Protein AF-A0A397FTQ6-F1 (afdb_monomer_lite)

Foldseek 3Di:
DDPPDDFAFDADPFQVSVLVVCVVCVCVQQVQKAWDPDFDFQDDPDPDTFDTFSTWTARPVLRAIETEHEGRALPDPDVLVVQVLQVLSCVPPGVVVVVVVVQVVVCVPPVDRDDVVVVPDPPDHHYAAEYEYAPCRDVDPVVVVSCVVVVHFYWHWIATPQRKIKIFTPDQVCVVVSVDPDRIDIDGDDDDDDDDDDDDDDDDDDDDDDDDPDLCVVQVADVVQVVLQVVLVVLLCVLDVQWDKDFDDDDQFGWIFIDRPHDTAWTWGDHRQKTKIKGWDPDPVDDCLDPPPQFDWDWDWDQPSSRDTIIIIIGIGRDPVSSVVVSVSSCSCRPPPVVVVVPDD

Sequence (345 aa):
MNHFKKLKEEKFNNEEEVHEIFEKNLNTIFPKFIFFYHKYRLFKERNEPGNEPDTIARCPSTRSFVIIEYKNKSGGENPIIQLTGYHQALELEDFYRLKDTWEEHSNNLNGEKLPERLKKEEERKKIVLVCVVPFGYFTKKRDIDFIKANKIILIEYQKYENDVILVSCYFKEQSEHLGWEKDHIVITKMNEKETKEPKAPQVSISSGDTLPFPITEKLKLDEKIEKFLQEITRYVSSSRSDLYKKTFFENSYKGINYYLKRKSIINLELKKDKILLWLRVIEEKDFDLGATREFSLQNERDINRWGREVWWKLYVVKDYETHQNSFQLLDYYLNKYLPAVSVEK

pLDDT: mean 74.44, std 19.09, range [21.36, 95.06]

Secondary structure (DSSP, 8-state):
----PPPPEE--SSHHHHHHHHHHTHHHH-TT-EEE-S-PPPP-SSSPPPP--SEEEEETTTTEEEEEEE-S-TTSS-HHHHHHHHHHHIIIIIHHHHHHHHHHHHHHHH--PPPGGGGSS-----EEEEEEEETT---SHHHHHHHHHTT-EEEEEEEETTTEEEEEESSHHHHHHHT-SSSEEEEE---PPP--------------------HHHHHT--HHHHHHHHHHHHHHHHH-TTEEEEEEEETTEEEEEEEETTEEEEEEEE-SS-EEEEEE---TT-------TT---EEEEEE-TTS-EEEEEEEEE-SHHHHHHHHHHHHIIIIIIHHHHT---

Radius of gyration: 25.7 Å; chains: 1; bounding box: 64×48×80 Å

Structure (mmCIF, N/CA/C/O backbone):
data_AF-A0A397FTQ6-F1
#
_entry.id   AF-A0A397FTQ6-F1
#
loop_
_atom_site.group_PDB
_atom_site.id
_atom_site.type_symbol
_atom_site.label_atom_id
_atom_site.label_alt_id
_atom_site.label_comp_id
_atom_site.label_asym_id
_atom_site.label_entity_id
_atom_site.label_seq_id
_atom_site.pdbx_PDB_ins_code
_atom_site.Cartn_x
_atom_site.Cartn_y
_atom_site.Cartn_z
_atom_site.occupancy
_atom_site.B_iso_or_equiv
_atom_site.auth_seq_id
_atom_site.auth_comp_id
_atom_site.auth_asym_id
_atom_site.auth_atom_id
_atom_site.pdbx_PDB_model_num
ATOM 1 N N . MET A 1 1 ? -17.607 20.665 44.093 1.00 36.88 1 MET A N 1
ATOM 2 C CA . MET A 1 1 ? -16.951 20.738 42.769 1.00 36.88 1 MET A CA 1
ATOM 3 C C . MET A 1 1 ? -16.372 19.367 42.479 1.00 36.88 1 MET A C 1
ATOM 5 O O . MET A 1 1 ? -15.546 18.911 43.256 1.00 36.88 1 MET A O 1
ATOM 9 N N . ASN A 1 2 ? -16.843 18.678 41.438 1.00 37.41 2 ASN A N 1
ATOM 10 C CA . ASN A 1 2 ? -16.269 17.388 41.056 1.00 37.41 2 ASN A CA 1
ATOM 11 C C . ASN A 1 2 ? -14.874 17.637 40.472 1.00 37.41 2 ASN A C 1
ATOM 13 O O . ASN A 1 2 ? -14.739 18.319 39.457 1.00 37.41 2 ASN A O 1
ATOM 17 N N . HIS A 1 3 ? -13.837 17.125 41.135 1.00 42.69 3 HIS A N 1
ATOM 18 C CA . HIS A 1 3 ? -12.485 17.113 40.592 1.00 42.69 3 HIS A CA 1
ATOM 19 C C . HIS A 1 3 ? -12.437 16.111 39.436 1.00 42.69 3 HIS A C 1
ATOM 21 O O . HIS A 1 3 ? -12.289 14.910 39.649 1.00 42.69 3 HIS A O 1
ATOM 27 N N . PHE A 1 4 ? -12.565 16.594 38.201 1.00 48.25 4 PHE A N 1
ATOM 28 C CA . PHE A 1 4 ? -12.217 15.793 37.034 1.00 48.25 4 PHE A CA 1
ATOM 29 C C . PHE A 1 4 ? -10.693 15.673 36.986 1.00 48.25 4 PHE A C 1
ATOM 31 O O . PHE A 1 4 ? -9.989 16.629 36.657 1.00 48.25 4 PHE A O 1
ATOM 38 N N . LYS A 1 5 ? -10.170 14.506 37.370 1.00 59.94 5 LYS A N 1
ATOM 39 C CA . LYS A 1 5 ? -8.753 14.183 37.200 1.00 59.94 5 LYS A CA 1
ATOM 40 C C . LYS A 1 5 ? -8.492 14.011 35.702 1.00 59.94 5 LYS A C 1
ATOM 42 O O . LYS A 1 5 ? -9.085 13.143 35.068 1.00 59.94 5 LYS A O 1
ATOM 47 N N . LYS A 1 6 ? -7.648 14.869 35.127 1.00 70.19 6 LYS A N 1
ATOM 48 C CA . LYS A 1 6 ? -7.240 14.767 33.722 1.00 70.19 6 LYS A CA 1
ATOM 49 C C . LYS A 1 6 ? -6.280 13.584 33.590 1.00 70.19 6 LYS A C 1
ATOM 51 O O . LYS A 1 6 ? -5.232 13.603 34.230 1.00 70.19 6 LYS A O 1
ATOM 56 N N . LEU A 1 7 ? -6.653 12.574 32.805 1.00 75.25 7 LEU A N 1
ATOM 57 C CA . LEU A 1 7 ? -5.792 11.421 32.545 1.00 75.25 7 LEU A CA 1
ATOM 58 C C . LEU A 1 7 ? -4.564 11.854 31.735 1.00 75.25 7 LEU A C 1
ATOM 60 O O . LEU A 1 7 ? -4.674 12.652 30.800 1.00 75.25 7 LEU A O 1
ATOM 64 N N . LYS A 1 8 ? -3.393 11.333 32.101 1.00 83.56 8 LYS A N 1
ATOM 65 C CA . LYS A 1 8 ? -2.141 11.538 31.368 1.00 83.56 8 LYS A CA 1
ATOM 66 C C . LYS A 1 8 ? -2.092 10.658 30.118 1.00 83.56 8 LYS A C 1
ATOM 68 O O . LYS A 1 8 ? -2.395 9.474 30.189 1.00 83.56 8 LYS A O 1
ATOM 73 N N . GLU A 1 9 ? -1.684 11.233 28.992 1.00 85.56 9 GLU A N 1
ATOM 74 C CA . GLU A 1 9 ? -1.483 10.506 27.734 1.00 85.56 9 GLU A CA 1
ATOM 75 C C . GLU A 1 9 ? -0.205 9.659 27.762 1.00 85.56 9 GLU A C 1
ATOM 77 O O . GLU A 1 9 ? 0.843 10.097 28.252 1.00 85.56 9 GLU A O 1
ATOM 82 N N . GLU A 1 10 ? -0.283 8.470 27.173 1.00 86.44 10 GLU A N 1
ATOM 83 C CA . GLU A 1 10 ? 0.824 7.534 27.004 1.00 86.44 10 GLU A CA 1
ATOM 84 C C . GLU A 1 10 ? 0.941 7.083 25.542 1.00 86.44 10 GLU A C 1
ATOM 86 O O . GLU A 1 10 ? 0.044 7.284 24.723 1.00 86.44 10 GLU A O 1
ATOM 91 N N . LYS A 1 11 ? 2.075 6.472 25.191 1.00 83.94 11 LYS A N 1
ATOM 92 C CA . LYS A 1 11 ? 2.307 5.892 23.863 1.00 83.94 11 LYS A CA 1
ATOM 93 C C . LYS A 1 11 ? 2.476 4.385 23.988 1.00 83.94 11 LYS A C 1
ATOM 95 O O . LYS A 1 11 ? 3.037 3.916 24.975 1.00 83.94 11 LYS A O 1
ATOM 100 N N . PHE A 1 12 ? 2.035 3.643 22.978 1.00 84.62 12 PHE A N 1
ATOM 101 C CA . PHE A 1 12 ? 2.434 2.244 22.830 1.00 84.62 12 PHE A CA 1
ATOM 102 C C . PHE A 1 12 ? 3.903 2.165 22.434 1.00 84.62 12 PHE A C 1
ATOM 104 O O . PHE A 1 12 ? 4.413 3.026 21.706 1.00 84.62 12 PHE A O 1
ATOM 111 N N . ASN A 1 13 ? 4.580 1.116 22.886 1.00 84.31 13 ASN A N 1
ATOM 112 C CA . ASN A 1 13 ? 6.006 0.943 22.645 1.00 84.31 13 ASN A CA 1
ATOM 113 C C . ASN A 1 13 ? 6.293 0.522 21.196 1.00 84.31 13 ASN A C 1
ATOM 115 O O . ASN A 1 13 ? 7.292 0.944 20.611 1.00 84.31 13 ASN A O 1
ATOM 119 N N . ASN A 1 14 ? 5.416 -0.287 20.597 1.00 84.31 14 ASN A N 1
ATOM 120 C CA . ASN A 1 14 ? 5.566 -0.831 19.247 1.00 84.31 14 ASN A CA 1
ATOM 121 C C . ASN A 1 14 ? 4.192 -1.153 18.608 1.00 84.31 14 ASN A C 1
ATOM 123 O O . ASN A 1 14 ? 3.153 -0.883 19.201 1.00 84.31 14 ASN A O 1
ATOM 127 N N . GLU A 1 15 ? 4.198 -1.619 17.357 1.00 82.25 15 GLU A N 1
ATOM 128 C CA . GLU A 1 15 ? 2.983 -1.981 16.598 1.00 82.25 15 GLU A CA 1
ATOM 129 C C . GLU A 1 15 ? 2.339 -3.276 17.108 1.00 82.25 15 GLU A C 1
ATOM 131 O O . GLU A 1 15 ? 1.120 -3.392 17.112 1.00 82.25 15 GLU A O 1
ATOM 136 N N . GLU A 1 16 ? 3.144 -4.198 17.633 1.00 84.56 16 GLU A N 1
ATOM 137 C CA . GLU A 1 16 ? 2.689 -5.465 18.212 1.00 84.56 16 GLU A CA 1
ATOM 138 C C . GLU A 1 16 ? 1.815 -5.253 19.462 1.00 84.56 16 GLU A C 1
ATOM 140 O O . GLU A 1 16 ? 0.748 -5.845 19.569 1.00 84.56 16 GLU A O 1
ATOM 145 N N . GLU A 1 17 ? 2.179 -4.321 20.353 1.00 86.06 17 GLU A N 1
ATOM 146 C CA . GLU A 1 17 ? 1.374 -3.957 21.533 1.00 86.06 17 GLU A CA 1
ATOM 147 C C . GLU A 1 17 ? -0.001 -3.400 21.124 1.00 86.06 17 GLU A C 1
ATOM 149 O O . GLU A 1 17 ? -1.010 -3.671 21.775 1.00 86.06 17 GLU A O 1
ATOM 154 N N . VAL A 1 18 ? -0.052 -2.641 20.022 1.00 86.38 18 VAL A N 1
ATOM 155 C CA . VAL A 1 18 ? -1.313 -2.143 19.453 1.00 86.38 18 VAL A CA 1
ATOM 156 C C . VAL A 1 18 ? -2.130 -3.315 18.927 1.00 86.38 18 VAL A C 1
ATOM 158 O O . VAL A 1 18 ? -3.302 -3.439 19.278 1.00 86.38 18 VAL A O 1
ATOM 161 N N . HIS A 1 19 ? -1.506 -4.191 18.138 1.00 84.62 19 HIS A N 1
ATOM 162 C CA . HIS A 1 19 ? -2.157 -5.359 17.562 1.00 84.62 19 HIS A CA 1
ATOM 163 C C . HIS A 1 19 ? -2.789 -6.242 18.642 1.00 84.62 19 HIS A C 1
ATOM 165 O O . HIS A 1 19 ? -3.995 -6.461 18.613 1.00 84.62 19 HIS A O 1
ATOM 171 N N . GLU A 1 20 ? -2.028 -6.644 19.663 1.00 86.38 20 GLU A N 1
ATOM 172 C CA . GLU A 1 20 ? -2.521 -7.509 20.743 1.00 86.38 20 GLU A CA 1
ATOM 173 C C . GLU A 1 20 ? -3.721 -6.920 21.492 1.00 86.38 20 GLU A C 1
ATOM 175 O O . GLU A 1 20 ? -4.645 -7.630 21.899 1.00 86.38 20 GLU A O 1
ATOM 180 N N . ILE A 1 21 ? -3.698 -5.611 21.739 1.00 85.88 21 ILE A N 1
ATOM 181 C CA . ILE A 1 21 ? -4.770 -4.932 22.460 1.00 85.88 21 ILE A CA 1
ATOM 182 C C . ILE A 1 21 ? -6.021 -4.843 21.601 1.00 85.88 21 ILE A C 1
ATOM 184 O O . ILE A 1 21 ? -7.121 -5.073 22.113 1.00 85.88 21 ILE A O 1
ATOM 188 N N . PHE A 1 22 ? -5.869 -4.522 20.318 1.00 87.88 22 PHE A N 1
ATOM 189 C CA . PHE A 1 22 ? -6.993 -4.509 19.396 1.00 87.88 22 PHE A CA 1
ATOM 190 C C . PHE A 1 22 ? -7.553 -5.918 19.213 1.00 87.88 22 PHE A C 1
ATOM 192 O O . PHE A 1 22 ? -8.761 -6.067 19.360 1.00 87.88 22 PHE A O 1
ATOM 199 N N . GLU A 1 23 ? -6.711 -6.940 19.024 1.00 85.19 23 GLU A N 1
ATOM 200 C CA . GLU A 1 23 ? -7.093 -8.358 18.939 1.00 85.19 23 GLU A CA 1
ATOM 201 C C . GLU A 1 23 ? -7.957 -8.803 20.126 1.00 85.19 23 GLU A C 1
ATOM 203 O O . GLU A 1 23 ? -9.045 -9.353 19.944 1.00 85.19 23 GLU A O 1
ATOM 208 N N . LYS A 1 24 ? -7.528 -8.483 21.355 1.00 87.44 24 LYS A N 1
ATOM 209 C CA . LYS A 1 24 ? -8.270 -8.808 22.590 1.00 87.44 24 LYS A CA 1
ATOM 210 C C . LYS A 1 24 ? -9.618 -8.094 22.704 1.00 87.44 24 LYS A C 1
ATOM 212 O O . LYS A 1 24 ? -10.469 -8.527 23.475 1.00 87.44 24 LYS A O 1
ATOM 217 N N . ASN A 1 25 ? -9.821 -7.010 21.958 1.00 86.88 25 ASN A N 1
ATOM 218 C CA . ASN A 1 25 ? -11.012 -6.164 22.033 1.00 86.88 25 ASN A CA 1
ATOM 219 C C . ASN A 1 25 ? -11.771 -6.074 20.702 1.00 86.88 25 ASN A C 1
ATOM 221 O O . ASN A 1 25 ? -12.658 -5.233 20.562 1.00 86.88 25 ASN A O 1
ATOM 225 N N . LEU A 1 26 ? -11.470 -6.941 19.732 1.00 87.81 26 LEU A N 1
ATOM 226 C CA . LEU A 1 26 ? -12.017 -6.873 18.376 1.00 87.81 26 LEU A CA 1
ATOM 227 C C . LEU A 1 26 ? -13.545 -6.852 18.339 1.00 87.81 26 LEU A C 1
ATOM 229 O O . LEU A 1 26 ? -14.120 -6.034 17.631 1.00 87.81 26 LEU A O 1
ATOM 233 N N . ASN A 1 27 ? -14.208 -7.682 19.144 1.00 83.69 27 ASN A N 1
ATOM 234 C CA . ASN A 1 27 ? -15.674 -7.728 19.205 1.00 83.69 27 ASN A CA 1
ATOM 235 C C . ASN A 1 27 ? -16.285 -6.461 19.819 1.00 83.69 27 ASN A C 1
ATOM 237 O O . ASN A 1 27 ? -17.406 -6.090 19.483 1.00 83.69 27 ASN A O 1
ATOM 241 N N . THR A 1 28 ? -15.549 -5.783 20.701 1.00 86.44 2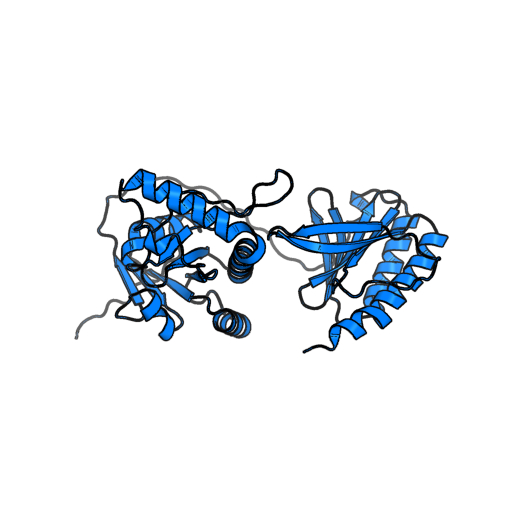8 THR A N 1
ATOM 242 C CA . THR A 1 28 ? -15.964 -4.497 21.270 1.00 86.44 28 THR A CA 1
ATOM 243 C C . THR A 1 28 ? -15.789 -3.386 20.241 1.00 86.44 28 THR A C 1
ATOM 245 O O . THR A 1 28 ? -16.686 -2.572 20.056 1.00 86.44 28 THR A O 1
ATOM 248 N N . ILE A 1 29 ? -14.643 -3.364 19.554 1.00 88.06 29 ILE A N 1
ATOM 249 C CA . ILE A 1 29 ? -14.281 -2.318 18.589 1.00 88.06 29 ILE A CA 1
ATOM 250 C C . ILE A 1 29 ? -15.044 -2.486 17.271 1.00 88.06 29 ILE A C 1
ATOM 252 O O . ILE A 1 29 ? -15.361 -1.506 16.610 1.00 88.06 29 ILE A O 1
ATOM 256 N N . PHE A 1 30 ? -15.377 -3.708 16.877 1.00 90.19 30 PHE A N 1
ATOM 257 C CA . PHE A 1 30 ? -16.029 -4.014 15.607 1.00 90.19 30 PHE A CA 1
ATOM 258 C C . PHE A 1 30 ? -17.147 -5.054 15.790 1.00 90.19 30 PHE A C 1
ATOM 260 O O . PHE A 1 30 ? -17.082 -6.155 15.239 1.00 90.19 30 PHE A O 1
ATOM 267 N N . PRO A 1 31 ? -18.222 -4.718 16.519 1.00 85.06 31 PRO A N 1
ATOM 268 C CA . PRO A 1 31 ? -19.280 -5.671 16.867 1.00 85.06 31 PRO A CA 1
ATOM 269 C C . PRO A 1 31 ? -20.026 -6.254 15.656 1.00 85.06 31 PRO A C 1
ATOM 271 O O . PRO A 1 31 ? -20.705 -7.270 15.772 1.00 85.06 31 PRO A O 1
ATOM 274 N N . LYS A 1 32 ? -19.929 -5.616 14.482 1.00 85.81 32 LYS A N 1
ATOM 275 C CA . LYS A 1 32 ? -20.566 -6.075 13.238 1.00 85.81 32 LYS A CA 1
ATOM 276 C C . LYS A 1 32 ? -19.701 -7.017 12.398 1.00 85.81 32 LYS A C 1
ATOM 278 O O . LYS A 1 32 ? -20.180 -7.492 11.366 1.00 85.81 32 LYS A O 1
ATOM 283 N N . PHE A 1 33 ? -18.439 -7.233 12.762 1.00 88.62 33 PHE A N 1
ATOM 284 C CA . PHE A 1 33 ? -17.491 -7.989 11.946 1.00 88.62 33 PHE A CA 1
ATOM 285 C C . PHE A 1 33 ? -17.246 -9.379 12.534 1.00 88.62 33 PHE A C 1
ATOM 287 O O . PHE A 1 33 ? -17.195 -9.561 13.744 1.00 88.62 33 PHE A O 1
ATOM 294 N N . ILE A 1 34 ? -17.092 -10.366 11.653 1.00 85.81 34 ILE A N 1
ATOM 295 C CA . ILE A 1 34 ? -16.638 -11.715 11.994 1.00 85.81 34 ILE A CA 1
ATOM 296 C C . ILE A 1 34 ? -15.200 -11.833 11.512 1.00 85.81 34 ILE A C 1
ATOM 298 O O . ILE A 1 34 ? -14.932 -11.618 10.332 1.00 85.81 34 ILE A O 1
ATOM 302 N N . PHE A 1 35 ? -14.277 -12.160 12.402 1.00 84.00 35 PHE A N 1
ATOM 303 C CA . PHE A 1 35 ? -12.849 -12.125 12.108 1.00 84.00 35 PHE A CA 1
ATOM 304 C C . PHE A 1 35 ? -12.339 -13.418 11.488 1.00 84.00 35 PHE A C 1
ATOM 306 O O . PHE A 1 35 ? -12.781 -14.514 11.828 1.00 84.00 35 PHE A O 1
ATOM 313 N N . PHE A 1 36 ? -11.393 -13.265 10.566 1.00 77.25 36 PHE A N 1
ATOM 314 C CA . PHE A 1 36 ? -10.682 -14.351 9.921 1.00 77.25 36 PHE A CA 1
ATOM 315 C C . PHE A 1 36 ? -9.371 -14.599 10.666 1.00 77.25 36 PHE A C 1
ATOM 317 O O . PHE A 1 36 ? -8.382 -13.908 10.441 1.00 77.25 36 PHE A O 1
ATOM 324 N N . TYR A 1 37 ? -9.341 -15.597 11.546 1.00 63.72 37 TYR A N 1
ATOM 325 C CA . TYR A 1 37 ? -8.157 -15.914 12.360 1.00 63.72 37 TYR A CA 1
ATOM 326 C C . TYR A 1 37 ? -7.122 -16.779 11.619 1.00 63.72 37 TYR A C 1
ATOM 328 O O . TYR A 1 37 ? -6.397 -17.569 12.223 1.00 63.72 37 TYR A O 1
ATOM 336 N N . HIS A 1 38 ? -7.059 -16.657 10.293 1.00 60.59 38 HIS A N 1
ATOM 337 C CA . HIS A 1 38 ? -6.093 -17.351 9.452 1.00 60.59 38 HIS A CA 1
ATOM 338 C C . HIS A 1 38 ? -5.171 -16.329 8.789 1.00 60.59 38 HIS A C 1
ATOM 340 O O . HIS A 1 38 ? -5.645 -15.355 8.204 1.00 60.59 38 HIS A O 1
ATOM 346 N N . LYS A 1 39 ? -3.856 -16.569 8.855 1.00 69.62 39 LYS A N 1
ATOM 347 C CA . LYS A 1 39 ? -2.851 -15.731 8.190 1.00 69.62 39 LYS A CA 1
ATOM 348 C C . LYS A 1 39 ? -3.038 -15.812 6.681 1.00 69.62 39 LYS A C 1
ATOM 350 O O . LYS A 1 39 ? -2.580 -16.754 6.036 1.00 69.62 39 LYS A O 1
ATOM 355 N N . TYR A 1 40 ? -3.743 -14.838 6.120 1.00 76.12 40 TYR A N 1
ATOM 356 C CA . TYR A 1 40 ? -4.011 -14.783 4.695 1.00 76.12 40 TYR A CA 1
ATOM 357 C C . TYR A 1 40 ? -2.949 -13.948 3.991 1.00 76.12 40 TYR A C 1
ATOM 359 O O . TYR A 1 40 ? -2.829 -12.744 4.210 1.00 76.12 40 TYR A O 1
ATOM 367 N N . ARG A 1 41 ? -2.199 -14.585 3.096 1.00 79.88 41 ARG A N 1
ATOM 368 C CA . ARG A 1 41 ? -1.227 -13.902 2.241 1.00 79.88 41 ARG A CA 1
ATOM 369 C C . ARG A 1 41 ? -1.816 -13.714 0.865 1.00 79.88 41 ARG A C 1
ATOM 371 O O . ARG A 1 41 ? -2.214 -14.701 0.246 1.00 79.88 41 ARG A O 1
ATOM 378 N N . LEU A 1 42 ? -1.814 -12.477 0.377 1.00 77.31 42 LEU A N 1
ATOM 379 C CA . LEU A 1 42 ? -2.286 -12.178 -0.970 1.00 77.31 42 LEU A CA 1
ATOM 380 C C . LEU A 1 42 ? -1.474 -12.954 -2.013 1.00 77.31 42 LEU A C 1
ATOM 382 O O . LEU A 1 42 ? -0.298 -13.254 -1.797 1.00 77.31 42 LEU A O 1
ATOM 386 N N . PHE A 1 43 ? -2.098 -13.329 -3.127 1.00 67.06 43 PHE A N 1
ATOM 387 C CA . PHE A 1 43 ? -1.408 -14.096 -4.157 1.00 67.06 43 PHE A CA 1
ATOM 388 C C . PHE A 1 43 ? -0.368 -13.208 -4.832 1.00 67.06 43 PHE A C 1
ATOM 390 O O . PHE A 1 43 ? -0.599 -12.024 -5.087 1.00 67.06 43 PHE A O 1
ATOM 397 N N . LYS A 1 44 ? 0.788 -13.796 -5.124 1.00 62.91 44 LYS A N 1
ATOM 398 C CA . LYS A 1 44 ? 1.826 -13.178 -5.934 1.00 62.91 44 LYS A CA 1
ATOM 399 C C . LYS A 1 44 ? 2.381 -14.244 -6.869 1.00 62.91 44 LYS A C 1
ATOM 401 O O . LYS A 1 44 ? 2.674 -15.358 -6.434 1.00 62.91 44 LYS A O 1
ATOM 406 N N . GLU A 1 45 ? 2.512 -13.920 -8.152 1.00 49.41 45 GLU A N 1
ATOM 407 C CA . GLU A 1 45 ? 3.211 -14.803 -9.084 1.00 49.41 45 GLU A CA 1
ATOM 408 C C . GLU A 1 45 ? 4.683 -14.989 -8.646 1.00 49.41 45 GLU A C 1
ATOM 410 O O . GLU A 1 45 ? 5.286 -14.086 -8.067 1.00 49.41 45 GLU A O 1
ATOM 415 N N . ARG A 1 46 ? 5.283 -16.140 -8.989 1.00 48.00 46 ARG A N 1
ATOM 416 C CA . ARG A 1 46 ? 6.722 -16.465 -8.837 1.00 48.00 46 ARG A CA 1
ATOM 417 C C . ARG A 1 46 ? 7.254 -16.666 -7.407 1.00 48.00 46 ARG A C 1
ATOM 419 O O . ARG A 1 46 ? 8.207 -16.006 -7.016 1.00 48.00 46 ARG A O 1
ATOM 426 N N . ASN A 1 47 ? 6.744 -17.663 -6.677 1.00 46.38 47 ASN A N 1
ATOM 427 C CA . ASN A 1 47 ? 7.353 -18.218 -5.444 1.00 46.38 47 ASN A CA 1
ATOM 428 C C . ASN A 1 47 ? 7.689 -17.211 -4.321 1.00 46.38 47 ASN A C 1
ATOM 430 O O . ASN A 1 47 ? 8.360 -17.575 -3.355 1.00 46.38 47 ASN A O 1
ATOM 434 N N . GLU A 1 48 ? 7.224 -15.967 -4.409 1.00 54.84 48 GLU A N 1
ATOM 435 C CA . GLU A 1 48 ? 7.375 -14.971 -3.359 1.00 54.84 48 GLU A CA 1
ATOM 436 C C . GLU A 1 48 ? 6.102 -14.934 -2.513 1.00 54.84 48 GLU A C 1
ATOM 438 O O . GLU A 1 48 ? 4.998 -14.907 -3.064 1.00 54.84 48 GLU A O 1
ATOM 443 N N . PRO A 1 49 ? 6.212 -14.904 -1.175 1.00 56.56 49 PRO A N 1
ATOM 444 C CA . PRO A 1 49 ? 5.044 -14.688 -0.342 1.00 56.56 49 PRO A CA 1
ATOM 445 C C . PRO A 1 49 ? 4.489 -13.286 -0.623 1.00 56.56 49 PRO A C 1
ATOM 447 O O . PRO A 1 49 ? 5.218 -12.295 -0.540 1.00 56.56 49 PRO A O 1
ATOM 450 N N . GLY A 1 50 ? 3.203 -13.188 -0.963 1.00 66.38 50 GLY A N 1
ATOM 451 C CA . GLY A 1 50 ? 2.549 -11.889 -1.087 1.00 66.38 50 GLY A CA 1
ATOM 452 C C . GLY A 1 50 ? 2.377 -11.199 0.266 1.00 66.38 50 GLY A C 1
ATOM 453 O O . GLY A 1 50 ? 2.657 -11.771 1.328 1.00 66.38 50 GLY A O 1
ATOM 454 N N . ASN A 1 51 ? 1.937 -9.940 0.212 1.00 78.88 51 ASN A N 1
ATOM 455 C CA . ASN A 1 51 ? 1.735 -9.143 1.417 1.00 78.88 51 ASN A CA 1
ATOM 456 C C . ASN A 1 51 ? 0.599 -9.733 2.270 1.00 78.88 51 ASN A C 1
ATOM 458 O O . ASN A 1 51 ? -0.365 -10.296 1.745 1.00 78.88 51 ASN A O 1
ATOM 462 N N . GLU A 1 52 ? 0.737 -9.599 3.582 1.00 86.44 52 GLU A N 1
ATOM 463 C CA . GLU A 1 52 ? -0.187 -10.125 4.586 1.00 86.44 52 GLU A CA 1
ATOM 464 C C . GLU A 1 52 ? -0.857 -8.927 5.264 1.00 86.44 52 GLU A C 1
ATOM 466 O O . GLU A 1 52 ? -0.144 -8.148 5.895 1.00 86.44 52 GLU A O 1
ATOM 471 N N . PRO A 1 53 ? -2.174 -8.720 5.089 1.00 88.88 53 PRO A N 1
ATOM 472 C CA . PRO A 1 53 ? -2.899 -7.741 5.887 1.00 88.88 53 PRO A CA 1
ATOM 473 C C . PRO A 1 53 ? -2.907 -8.148 7.362 1.00 88.88 53 PRO A C 1
ATOM 475 O O . PRO A 1 53 ? -3.030 -9.339 7.650 1.00 88.88 53 PRO A O 1
ATOM 478 N N . ASP A 1 54 ? -2.855 -7.177 8.276 1.00 88.88 54 ASP A N 1
ATOM 479 C CA . ASP A 1 54 ? -2.818 -7.472 9.717 1.00 88.88 54 ASP A CA 1
ATOM 480 C C . ASP A 1 54 ? -4.056 -8.249 10.181 1.00 88.88 54 ASP A C 1
ATOM 482 O O . ASP A 1 54 ? -3.968 -9.208 10.943 1.00 88.88 54 ASP A O 1
ATOM 486 N N . THR A 1 55 ? -5.244 -7.848 9.721 1.00 90.31 55 THR A N 1
ATOM 487 C CA . THR A 1 55 ? -6.487 -8.551 10.048 1.00 90.31 55 THR A CA 1
ATOM 488 C C . THR A 1 55 ? -7.462 -8.518 8.879 1.00 90.31 55 THR A C 1
ATOM 490 O O . THR A 1 55 ? -7.676 -7.490 8.231 1.00 90.31 55 THR A O 1
ATOM 493 N N . ILE A 1 56 ? -8.112 -9.657 8.640 1.00 90.31 56 ILE A N 1
ATOM 494 C CA . ILE A 1 56 ? -9.229 -9.783 7.705 1.00 90.31 56 ILE A CA 1
ATOM 495 C C . ILE A 1 56 ? -10.489 -10.127 8.492 1.00 90.31 56 ILE A C 1
ATOM 497 O O . ILE A 1 56 ? -10.454 -10.898 9.448 1.00 90.31 56 ILE A O 1
ATOM 501 N N . ALA A 1 57 ? -11.621 -9.570 8.086 1.00 90.88 57 ALA A N 1
ATOM 502 C CA . ALA A 1 57 ? -12.924 -9.906 8.633 1.00 90.88 57 ALA A CA 1
ATOM 503 C C . ALA A 1 57 ? -13.996 -9.927 7.536 1.00 90.88 57 ALA A C 1
ATOM 505 O O . ALA A 1 57 ? -13.768 -9.524 6.395 1.00 90.88 57 ALA A O 1
ATOM 506 N N . ARG A 1 58 ? -15.196 -10.388 7.878 1.00 87.75 58 ARG A N 1
ATOM 507 C CA . ARG A 1 58 ? -16.388 -10.327 7.033 1.00 87.75 58 ARG A CA 1
ATOM 508 C C . ARG A 1 58 ? -17.486 -9.589 7.779 1.00 87.75 58 ARG A C 1
ATOM 510 O O . ARG A 1 58 ? -17.754 -9.880 8.940 1.00 87.75 58 ARG A O 1
ATOM 517 N N . CYS A 1 59 ? -18.145 -8.649 7.113 1.00 87.31 59 CYS A N 1
ATOM 518 C CA . CYS A 1 59 ? -19.348 -8.004 7.628 1.00 87.31 59 CYS A CA 1
ATOM 519 C C . CYS A 1 59 ? -20.578 -8.758 7.093 1.00 87.31 59 CYS A C 1
ATOM 521 O O . CYS A 1 59 ? -20.868 -8.658 5.895 1.00 87.31 59 CYS A O 1
ATOM 523 N N . PRO A 1 60 ? -21.317 -9.522 7.922 1.00 81.56 60 PRO A N 1
ATOM 524 C CA . PRO A 1 60 ? -22.401 -10.380 7.436 1.00 81.56 60 PRO A CA 1
ATOM 525 C C . PRO A 1 60 ? -23.552 -9.595 6.805 1.00 81.56 60 PRO A C 1
ATOM 527 O O . PRO A 1 60 ? -24.129 -10.030 5.811 1.00 81.56 60 PRO A O 1
ATOM 530 N N . SER A 1 61 ? -23.859 -8.416 7.354 1.00 79.44 61 SER A N 1
ATOM 531 C CA . SER A 1 61 ? -24.984 -7.585 6.907 1.00 79.44 61 SER A CA 1
ATOM 532 C C . SER A 1 61 ? -24.787 -7.032 5.494 1.00 79.44 61 SER A C 1
ATOM 534 O O . SER A 1 61 ? -25.730 -6.985 4.707 1.00 79.44 61 SER A O 1
ATOM 536 N N . THR A 1 62 ? -23.559 -6.647 5.144 1.00 81.75 62 THR A N 1
ATOM 537 C CA . THR A 1 62 ? -23.225 -6.086 3.826 1.00 81.75 62 THR A CA 1
ATOM 538 C C . THR A 1 62 ? -22.632 -7.112 2.864 1.00 81.75 62 THR A C 1
ATOM 540 O O . THR A 1 62 ? -22.536 -6.829 1.662 1.00 81.75 62 THR A O 1
ATOM 543 N N . ARG A 1 63 ? -22.276 -8.295 3.387 1.00 82.75 63 ARG A N 1
ATOM 544 C CA . ARG A 1 63 ? -21.499 -9.352 2.724 1.00 82.75 63 ARG A CA 1
ATOM 545 C C . ARG A 1 63 ? -20.157 -8.851 2.179 1.00 82.75 63 ARG A C 1
ATOM 547 O O . ARG A 1 63 ? -19.687 -9.318 1.148 1.00 82.75 63 ARG A O 1
ATOM 554 N N . SER A 1 64 ? -19.558 -7.871 2.851 1.00 88.00 64 SER A N 1
ATOM 555 C CA . SER A 1 64 ? -18.258 -7.317 2.469 1.00 88.00 64 SER A CA 1
ATOM 556 C C . SER A 1 64 ? -17.124 -8.026 3.201 1.00 88.00 64 SER A C 1
ATOM 558 O O . SER A 1 64 ? -17.250 -8.309 4.395 1.00 88.00 64 SER A O 1
ATOM 560 N N . PHE A 1 65 ? -15.995 -8.228 2.522 1.00 91.12 65 PHE A N 1
ATOM 561 C CA . PHE A 1 65 ? -14.723 -8.442 3.209 1.00 91.12 65 PHE A CA 1
ATOM 562 C C . PHE A 1 65 ? -14.223 -7.122 3.783 1.00 91.12 65 PHE A C 1
ATOM 564 O O . PHE A 1 65 ? -14.435 -6.060 3.202 1.00 91.12 65 PHE A O 1
ATOM 571 N N . VAL A 1 66 ? -13.585 -7.192 4.938 1.00 92.12 66 VAL A N 1
ATOM 572 C CA . VAL A 1 66 ? -13.025 -6.057 5.660 1.00 92.12 66 VAL A CA 1
ATOM 573 C C . VAL A 1 66 ? -11.541 -6.323 5.843 1.00 92.12 66 VAL A C 1
ATOM 575 O O . VAL A 1 66 ? -11.173 -7.389 6.327 1.00 92.12 66 VAL A O 1
ATOM 578 N N . ILE A 1 67 ? -10.706 -5.368 5.452 1.00 93.50 67 ILE A N 1
ATOM 579 C CA . ILE A 1 67 ? -9.257 -5.417 5.640 1.00 93.50 67 ILE A CA 1
ATOM 580 C C . ILE A 1 67 ? -8.879 -4.332 6.640 1.00 93.50 67 ILE A C 1
ATOM 582 O O . ILE A 1 67 ? -9.242 -3.172 6.440 1.00 93.50 67 ILE A O 1
ATOM 586 N N . ILE A 1 68 ? -8.179 -4.712 7.705 1.00 92.81 68 ILE A N 1
ATOM 587 C CA . ILE A 1 68 ? -7.766 -3.821 8.789 1.00 92.81 68 ILE A CA 1
ATOM 588 C C . ILE A 1 68 ? -6.238 -3.791 8.827 1.00 92.81 68 ILE A C 1
ATOM 590 O O . ILE A 1 68 ? -5.605 -4.843 8.816 1.00 92.81 68 ILE A O 1
ATOM 594 N N . GLU A 1 69 ? -5.670 -2.588 8.862 1.00 92.88 69 GLU A N 1
ATOM 595 C CA . GLU A 1 69 ? -4.232 -2.356 9.029 1.00 92.88 69 GLU A CA 1
ATOM 596 C C . GLU A 1 69 ? -4.008 -1.429 10.231 1.00 92.88 69 GLU A C 1
ATOM 598 O O . GLU A 1 69 ? -4.641 -0.369 10.337 1.00 92.88 69 GLU A O 1
ATOM 603 N N . TYR A 1 70 ? -3.094 -1.818 11.116 1.00 92.19 70 TYR A N 1
ATOM 604 C CA . TYR A 1 70 ? -2.714 -1.091 12.322 1.00 92.19 70 TYR A CA 1
ATOM 605 C C . TYR A 1 70 ? -1.382 -0.382 12.108 1.00 92.19 70 TYR A C 1
ATOM 607 O O . TYR A 1 70 ? -0.484 -0.878 11.433 1.00 92.19 70 TYR A O 1
ATOM 615 N N . LYS A 1 71 ? -1.211 0.796 12.704 1.00 91.75 71 LYS A N 1
ATOM 616 C CA . LYS A 1 71 ? 0.090 1.474 12.771 1.00 91.75 71 LYS A CA 1
ATOM 617 C C . LYS A 1 71 ? 0.294 2.054 14.151 1.00 91.75 71 LYS A C 1
ATOM 619 O O . LYS A 1 71 ? -0.651 2.571 14.729 1.00 91.75 71 LYS A O 1
ATOM 624 N N . ASN A 1 72 ? 1.541 2.060 14.630 1.00 87.06 72 ASN A N 1
ATOM 625 C CA . ASN A 1 72 ? 1.904 2.762 15.871 1.00 87.06 72 ASN A CA 1
ATOM 626 C C . ASN A 1 72 ? 2.676 4.077 15.665 1.00 87.06 72 ASN A C 1
ATOM 628 O O . ASN A 1 72 ? 2.704 4.946 16.535 1.00 87.06 72 ASN A O 1
ATOM 632 N N . LYS A 1 73 ? 3.326 4.267 14.513 1.00 81.12 73 LYS A N 1
ATOM 633 C CA . LYS A 1 73 ? 4.102 5.487 14.228 1.00 81.12 73 LYS A CA 1
ATOM 634 C C . LYS A 1 73 ? 4.216 5.759 12.737 1.00 81.12 73 LYS A C 1
ATOM 636 O O . LYS A 1 73 ? 4.216 4.837 11.930 1.00 81.12 73 LYS A O 1
ATOM 641 N N . SER A 1 74 ? 4.409 7.023 12.377 1.00 68.94 74 SER A N 1
ATOM 642 C CA . SER A 1 74 ? 4.471 7.507 10.988 1.00 68.94 74 SER A CA 1
ATOM 643 C C . SER A 1 74 ? 5.752 7.154 10.217 1.00 68.94 74 SER A C 1
ATOM 645 O O . SER A 1 74 ? 5.929 7.605 9.089 1.00 68.94 74 SER A O 1
ATOM 647 N N . GLY A 1 75 ? 6.652 6.365 10.814 1.00 64.75 75 GLY A N 1
ATOM 648 C CA . GLY A 1 75 ? 7.914 5.945 10.193 1.00 64.75 75 GLY A CA 1
ATOM 649 C C . GLY A 1 75 ? 7.843 4.630 9.411 1.00 64.75 75 GLY A C 1
ATOM 650 O O . GLY A 1 75 ? 8.819 4.287 8.752 1.00 64.75 75 GLY A O 1
ATOM 651 N N . GLY A 1 76 ? 6.735 3.888 9.515 1.00 72.19 76 GLY A N 1
ATOM 652 C CA . GLY A 1 76 ? 6.497 2.673 8.735 1.00 72.19 76 GLY A CA 1
ATOM 653 C C . GLY A 1 76 ? 6.016 2.969 7.316 1.00 72.19 76 GLY A C 1
ATOM 654 O O . GLY A 1 76 ? 5.954 4.122 6.878 1.00 72.19 76 GLY A O 1
ATOM 655 N N . GLU A 1 77 ? 5.649 1.917 6.587 1.00 78.44 77 GLU A N 1
ATOM 656 C CA . GLU A 1 77 ? 4.934 2.102 5.331 1.00 78.44 77 GLU A CA 1
ATOM 657 C C . GLU A 1 77 ? 3.635 2.890 5.572 1.00 78.44 77 GLU A C 1
ATOM 659 O O . GLU A 1 77 ? 2.978 2.756 6.604 1.00 78.44 77 GLU A O 1
ATOM 664 N N . ASN A 1 78 ? 3.275 3.764 4.630 1.00 84.31 78 ASN A N 1
ATOM 665 C CA . ASN A 1 78 ? 2.043 4.530 4.743 1.00 84.31 78 ASN A CA 1
ATOM 666 C C . ASN A 1 78 ? 0.834 3.569 4.673 1.00 84.31 78 ASN A C 1
ATOM 668 O O . ASN A 1 78 ? 0.654 2.932 3.630 1.00 84.31 78 ASN A O 1
ATOM 672 N N . PRO A 1 79 ? -0.033 3.517 5.703 1.00 89.06 79 PRO A N 1
ATOM 673 C CA . PRO A 1 79 ? -1.130 2.547 5.767 1.00 89.06 79 PRO A CA 1
ATOM 674 C C . PRO A 1 79 ? -2.147 2.727 4.634 1.00 89.06 79 PRO A C 1
ATOM 676 O O . PRO A 1 79 ? -2.756 1.763 4.183 1.00 89.06 79 PRO A O 1
ATOM 679 N N . ILE A 1 80 ? -2.283 3.940 4.086 1.00 86.69 80 ILE A N 1
ATOM 680 C CA . ILE A 1 80 ? -3.119 4.191 2.905 1.00 86.69 80 ILE A CA 1
ATOM 681 C C . ILE A 1 80 ? -2.568 3.434 1.688 1.00 86.69 80 ILE A C 1
ATOM 683 O O . ILE A 1 80 ? -3.332 2.865 0.908 1.00 86.69 80 ILE A O 1
ATOM 687 N N . ILE A 1 81 ? -1.244 3.435 1.499 1.00 84.31 81 ILE A N 1
ATOM 688 C CA . ILE A 1 81 ? -0.595 2.744 0.376 1.00 84.31 81 ILE A CA 1
ATOM 689 C C . ILE A 1 81 ? -0.755 1.229 0.528 1.00 84.31 81 ILE A C 1
ATOM 691 O O . ILE A 1 81 ? -1.041 0.565 -0.466 1.00 84.31 81 ILE A O 1
ATOM 695 N N . GLN A 1 82 ? -0.633 0.699 1.747 1.00 87.75 82 GLN A N 1
ATOM 696 C CA . GLN A 1 82 ? -0.849 -0.725 2.014 1.00 87.75 82 GLN A CA 1
ATOM 697 C C . GLN A 1 82 ? -2.298 -1.137 1.752 1.00 87.75 82 GLN A C 1
ATOM 699 O O . GLN A 1 82 ? -2.538 -2.004 0.918 1.00 87.75 82 GLN A O 1
ATOM 704 N N . LEU A 1 83 ? -3.269 -0.453 2.369 1.00 90.62 83 LEU A N 1
ATOM 705 C CA . LEU A 1 83 ? -4.695 -0.759 2.211 1.00 90.62 83 LEU A CA 1
ATOM 706 C C . LEU A 1 83 ? -5.159 -0.657 0.754 1.00 90.62 83 LEU A C 1
ATOM 708 O O . LEU A 1 83 ? -5.885 -1.525 0.274 1.00 90.62 83 LEU A O 1
ATOM 712 N N . THR A 1 84 ? -4.721 0.372 0.020 1.00 85.12 84 THR A N 1
ATOM 713 C CA . THR A 1 84 ? -5.039 0.486 -1.417 1.00 85.12 84 THR A CA 1
ATOM 714 C C . THR A 1 84 ? -4.360 -0.595 -2.253 1.00 85.12 84 THR A C 1
ATOM 716 O O . THR A 1 84 ? -4.942 -1.058 -3.231 1.00 85.12 84 THR A O 1
ATOM 719 N N . GLY A 1 85 ? -3.163 -1.031 -1.859 1.00 84.31 85 GLY A N 1
ATOM 720 C CA . GLY A 1 85 ? -2.486 -2.181 -2.442 1.00 84.31 85 GLY A CA 1
ATOM 721 C C . GLY A 1 85 ? -3.252 -3.489 -2.240 1.00 84.31 85 GLY A C 1
ATOM 722 O O . GLY A 1 85 ? -3.465 -4.223 -3.203 1.00 84.31 85 GLY A O 1
ATOM 723 N N . TYR A 1 86 ? -3.729 -3.751 -1.019 1.00 88.62 86 TYR A N 1
ATOM 724 C CA . TYR A 1 86 ? -4.564 -4.918 -0.712 1.00 88.62 86 TYR A CA 1
ATOM 725 C C . TYR A 1 86 ? -5.876 -4.901 -1.492 1.00 88.62 86 TYR A C 1
ATOM 727 O O . TYR A 1 86 ? -6.256 -5.909 -2.081 1.00 88.62 86 TYR A O 1
ATOM 735 N N . HIS A 1 87 ? -6.543 -3.744 -1.534 1.00 88.25 87 HIS A N 1
ATOM 736 C CA . HIS A 1 87 ? -7.774 -3.565 -2.295 1.00 88.25 87 HIS A CA 1
ATOM 737 C C . HIS A 1 87 ? -7.578 -3.943 -3.763 1.00 88.25 87 HIS A C 1
ATOM 739 O O . HIS A 1 87 ? -8.339 -4.742 -4.296 1.00 88.25 87 HIS A O 1
ATOM 745 N N . GLN A 1 88 ? -6.514 -3.430 -4.386 1.00 81.88 88 GLN A N 1
ATOM 746 C CA . GLN A 1 88 ? -6.184 -3.727 -5.779 1.00 81.88 88 GLN A CA 1
ATOM 747 C C . GLN A 1 88 ? -5.891 -5.214 -5.998 1.00 81.88 88 GLN A C 1
ATOM 749 O O . GLN A 1 88 ? -6.429 -5.799 -6.932 1.00 81.88 88 GLN A O 1
ATOM 754 N N . ALA A 1 89 ? -5.084 -5.837 -5.136 1.00 80.75 89 ALA A N 1
ATOM 755 C CA . ALA A 1 89 ? -4.749 -7.256 -5.258 1.00 80.75 89 ALA A CA 1
ATOM 756 C C . ALA A 1 89 ? -6.000 -8.155 -5.186 1.00 80.75 89 ALA A C 1
ATOM 758 O O . ALA A 1 89 ? -6.168 -9.074 -5.991 1.00 80.75 89 ALA A O 1
ATOM 759 N N . LEU A 1 90 ? -6.920 -7.849 -4.266 1.00 83.69 90 LEU A N 1
ATOM 760 C CA . LEU A 1 90 ? -8.200 -8.548 -4.150 1.00 83.69 90 LEU A CA 1
ATOM 761 C C . LEU A 1 90 ? -9.100 -8.280 -5.370 1.00 83.69 90 LEU A C 1
ATOM 763 O O . LEU A 1 90 ? -9.679 -9.208 -5.938 1.00 83.69 90 LEU A O 1
ATOM 767 N N . GLU A 1 91 ? -9.210 -7.025 -5.811 1.00 80.06 91 GLU A N 1
ATOM 768 C CA . GLU A 1 91 ? -10.024 -6.650 -6.972 1.00 80.06 91 GLU A CA 1
ATOM 769 C C . GLU A 1 91 ? -9.559 -7.276 -8.281 1.00 80.06 91 GLU A C 1
ATOM 771 O O . GLU A 1 91 ? -10.407 -7.567 -9.125 1.00 80.06 91 GLU A O 1
ATOM 776 N N . LEU A 1 92 ? -8.260 -7.501 -8.459 1.00 70.00 92 LEU A N 1
ATOM 777 C CA . LEU A 1 92 ? -7.729 -8.135 -9.660 1.00 70.00 92 LEU A CA 1
ATOM 778 C C . LEU A 1 92 ? -8.042 -9.632 -9.642 1.00 70.00 92 LEU A C 1
ATOM 780 O O . LEU A 1 92 ? -8.908 -10.093 -10.386 1.00 70.00 92 LEU A O 1
ATOM 784 N N . GLU A 1 93 ? -7.424 -10.378 -8.732 1.00 70.81 93 GLU A N 1
ATOM 785 C CA . GLU A 1 93 ? -7.392 -11.843 -8.840 1.00 70.81 93 GLU A CA 1
ATOM 786 C C . GLU A 1 93 ? -7.732 -12.546 -7.529 1.00 70.81 93 GLU A C 1
ATOM 788 O O . GLU A 1 93 ? -8.288 -13.643 -7.536 1.00 70.81 93 GLU A O 1
ATOM 793 N N . ASP A 1 94 ? -7.473 -11.903 -6.390 1.00 78.44 94 ASP A N 1
ATOM 794 C CA . ASP A 1 94 ? -7.339 -12.650 -5.145 1.00 78.44 94 ASP A CA 1
ATOM 795 C C . ASP A 1 94 ? -8.607 -12.711 -4.279 1.00 78.44 94 ASP A C 1
ATOM 797 O O . ASP A 1 94 ? -8.679 -13.464 -3.309 1.00 78.44 94 ASP A O 1
ATOM 801 N N . PHE A 1 95 ? -9.647 -11.954 -4.643 1.00 83.00 95 PHE A N 1
ATOM 802 C CA . PHE A 1 95 ? -10.918 -11.935 -3.911 1.00 83.00 95 PHE A CA 1
ATOM 803 C C . PHE A 1 95 ? -11.585 -13.313 -3.838 1.00 83.00 95 PHE A C 1
ATOM 805 O O . PHE A 1 95 ? -12.090 -13.692 -2.782 1.00 83.00 95 PHE A O 1
ATOM 812 N N . TYR A 1 96 ? -11.610 -14.062 -4.944 1.00 80.88 96 TYR A N 1
ATOM 813 C CA . TYR A 1 96 ? -12.273 -15.369 -4.975 1.00 80.88 96 TYR A CA 1
ATOM 814 C C . TYR A 1 96 ? -11.509 -16.406 -4.157 1.00 80.88 96 TYR A C 1
ATOM 816 O O . TYR A 1 96 ? -12.129 -17.166 -3.426 1.00 80.88 96 TYR A O 1
ATOM 824 N N . ARG A 1 97 ? -10.173 -16.352 -4.159 1.00 79.94 97 ARG A N 1
ATOM 825 C CA . ARG A 1 97 ? -9.361 -17.208 -3.291 1.00 79.94 97 ARG A CA 1
ATOM 826 C C . ARG A 1 97 ? -9.593 -16.891 -1.815 1.00 79.94 97 ARG A C 1
ATOM 828 O O . ARG A 1 97 ? -9.776 -17.814 -1.025 1.00 79.94 97 ARG A O 1
ATOM 835 N N . LEU A 1 98 ? -9.657 -15.609 -1.440 1.00 83.81 98 LEU A N 1
ATOM 836 C CA . LEU A 1 98 ? -10.018 -15.213 -0.075 1.00 83.81 98 LEU A CA 1
ATOM 837 C C . LEU A 1 98 ? -11.415 -15.726 0.305 1.00 83.81 98 LEU A C 1
ATOM 839 O O . LEU A 1 98 ? -11.609 -16.222 1.414 1.00 83.81 98 LEU A O 1
ATOM 843 N N . LYS A 1 99 ? -12.378 -15.637 -0.620 1.00 82.81 99 LYS A N 1
ATOM 844 C CA . LYS A 1 99 ? -13.732 -16.165 -0.431 1.00 82.81 99 LYS A CA 1
ATOM 845 C C . LYS A 1 99 ? -13.731 -17.668 -0.181 1.00 82.81 99 LYS A C 1
ATOM 847 O O . LYS A 1 99 ? -14.300 -18.090 0.821 1.00 82.81 99 LYS A O 1
ATOM 852 N N . ASP A 1 100 ? -13.074 -18.440 -1.035 1.00 80.31 100 ASP A N 1
ATOM 853 C CA . ASP A 1 100 ? -13.005 -19.895 -0.908 1.00 80.31 100 ASP A CA 1
ATOM 854 C C . ASP A 1 100 ? -12.324 -20.295 0.411 1.00 80.31 100 ASP A C 1
ATOM 856 O O . ASP A 1 100 ? -12.855 -21.117 1.157 1.00 80.31 100 ASP A O 1
ATOM 860 N N . THR A 1 101 ? -11.216 -19.626 0.761 1.00 81.44 101 THR A N 1
ATOM 861 C CA . THR A 1 101 ? -10.511 -19.846 2.040 1.00 81.44 101 THR A CA 1
ATOM 862 C C . THR A 1 101 ? -11.420 -19.547 3.240 1.00 81.44 101 THR A C 1
ATOM 864 O O . THR A 1 101 ? -11.444 -20.295 4.219 1.00 81.44 101 THR A O 1
ATOM 867 N N . TRP A 1 102 ? -12.199 -18.461 3.177 1.00 81.25 102 TRP A N 1
ATOM 868 C CA . TRP A 1 102 ? -13.169 -18.113 4.217 1.00 81.25 102 TRP A CA 1
ATOM 869 C C . TRP A 1 102 ? -14.279 -19.162 4.336 1.00 81.25 102 TRP A C 1
ATOM 871 O O . TRP A 1 102 ? -14.623 -19.578 5.443 1.00 81.25 102 TRP A O 1
ATOM 881 N N . GLU A 1 103 ? -14.853 -19.589 3.210 1.00 78.62 103 GLU A N 1
ATOM 882 C CA . GLU A 1 103 ? -15.915 -20.593 3.181 1.00 78.62 103 GLU A CA 1
ATOM 883 C C . GLU A 1 103 ? -15.434 -21.924 3.763 1.00 78.62 103 GLU A C 1
ATOM 885 O O . GLU A 1 103 ? -16.110 -22.483 4.629 1.00 78.62 103 GLU A O 1
ATOM 890 N N . GLU A 1 104 ? -14.251 -22.395 3.369 1.00 75.06 104 GLU A N 1
ATOM 891 C CA . GLU A 1 104 ? -13.621 -23.593 3.929 1.00 75.06 104 GLU A CA 1
ATOM 892 C C . GLU A 1 104 ? -13.454 -23.481 5.450 1.00 75.06 104 GLU A C 1
ATOM 894 O O . GLU A 1 104 ? -13.893 -24.360 6.195 1.00 75.06 104 GLU A O 1
ATOM 899 N N . HIS A 1 105 ? -12.904 -22.362 5.927 1.00 70.12 105 HIS A N 1
ATOM 900 C CA . HIS A 1 105 ? -12.720 -22.119 7.356 1.00 70.12 105 HIS A CA 1
ATOM 901 C C . HIS A 1 105 ? -14.050 -22.099 8.124 1.00 70.12 105 HIS A C 1
ATOM 903 O O . HIS A 1 105 ? -14.168 -22.716 9.183 1.00 70.12 105 HIS A O 1
ATOM 909 N N . SER A 1 106 ? -15.073 -21.439 7.575 1.00 67.56 106 SER A N 1
ATOM 910 C CA . SER A 1 106 ? -16.399 -21.351 8.198 1.00 67.56 106 SER A CA 1
ATOM 911 C C . SER A 1 106 ? -17.096 -22.713 8.302 1.00 67.56 106 SER A C 1
ATOM 913 O O . SER A 1 106 ? -17.681 -23.028 9.340 1.00 67.56 106 SER A O 1
ATOM 915 N N . ASN A 1 107 ? -16.971 -23.556 7.269 1.00 65.62 107 ASN A N 1
ATOM 916 C CA . ASN A 1 107 ? -17.536 -24.906 7.262 1.00 65.62 107 ASN A CA 1
ATOM 917 C C . ASN A 1 107 ? -16.855 -25.806 8.307 1.00 65.62 107 ASN A C 1
ATOM 919 O O . ASN A 1 107 ? -17.522 -26.637 8.923 1.00 65.62 107 ASN A O 1
ATOM 923 N N . ASN A 1 108 ? -15.553 -25.606 8.534 1.00 61.62 108 ASN A N 1
ATOM 924 C CA . ASN A 1 108 ? -14.769 -26.353 9.516 1.00 61.62 108 ASN A CA 1
ATOM 925 C C . ASN A 1 108 ? -15.042 -25.929 10.970 1.00 61.62 108 ASN A C 1
ATOM 927 O O . ASN A 1 108 ? -14.902 -26.757 11.867 1.00 61.62 108 ASN A O 1
ATOM 931 N N . LEU A 1 109 ? -15.436 -24.674 11.219 1.00 55.62 109 LEU A N 1
ATOM 932 C CA . LEU A 1 109 ? -15.692 -24.175 12.576 1.00 55.62 109 LEU A CA 1
ATOM 933 C C . LEU A 1 109 ? -17.111 -24.456 13.090 1.00 55.62 109 LEU A C 1
ATOM 935 O O . LEU A 1 109 ? -17.259 -24.725 14.279 1.00 55.62 109 LEU A O 1
ATOM 939 N N . ASN A 1 110 ? -18.139 -24.426 12.231 1.00 45.94 110 ASN A N 1
ATOM 940 C CA . ASN A 1 110 ? -19.532 -24.439 12.705 1.00 45.94 110 ASN A CA 1
ATOM 941 C C . ASN A 1 110 ? -20.401 -25.603 12.209 1.00 45.94 110 ASN A C 1
ATOM 943 O O . ASN A 1 110 ? -21.521 -25.737 12.691 1.00 45.94 110 ASN A O 1
ATOM 947 N N . GLY A 1 111 ? -19.982 -26.419 11.233 1.00 41.50 111 GLY A N 1
ATOM 948 C CA . GLY A 1 111 ? -20.857 -27.444 10.626 1.00 41.50 111 GLY A CA 1
ATOM 949 C C . GLY A 1 111 ? -22.121 -26.894 9.928 1.00 41.50 111 GLY A C 1
ATOM 950 O O . GLY A 1 111 ? -22.814 -27.622 9.215 1.00 41.50 111 GLY A O 1
ATOM 951 N N . GLU A 1 112 ? -22.412 -25.601 10.077 1.00 42.09 112 GLU A N 1
ATOM 952 C CA . GLU A 1 112 ? -23.448 -24.869 9.373 1.00 42.09 112 GLU A CA 1
ATOM 953 C C . GLU A 1 112 ? -22.971 -24.578 7.954 1.00 42.09 112 GLU A C 1
ATOM 955 O O . GLU A 1 112 ? -22.216 -23.642 7.689 1.00 42.09 112 GLU A O 1
ATOM 960 N N . LYS A 1 113 ? -23.444 -25.391 7.008 1.00 44.34 113 LYS A N 1
ATOM 961 C CA . LYS A 1 113 ? -23.368 -25.045 5.590 1.00 44.34 113 LYS A CA 1
ATOM 962 C C . LYS A 1 113 ? -24.046 -23.690 5.396 1.00 44.34 113 LYS A C 1
ATOM 964 O O . LYS A 1 113 ? -25.225 -23.549 5.724 1.00 44.34 113 LYS A O 1
ATOM 969 N N . LEU A 1 114 ? -23.339 -22.729 4.792 1.00 46.47 114 LEU A N 1
ATOM 970 C CA . LEU A 1 114 ? -23.973 -21.510 4.287 1.00 46.47 114 LEU A CA 1
ATOM 971 C C . LEU A 1 114 ? -25.235 -21.895 3.487 1.00 46.47 114 LEU A C 1
ATOM 973 O O . LEU A 1 114 ? -25.131 -22.756 2.601 1.00 46.47 114 LEU A O 1
ATOM 977 N N . PRO A 1 115 ? -26.400 -21.269 3.752 1.00 48.81 115 PRO A N 1
ATOM 978 C CA . PRO A 1 115 ? -27.615 -21.497 2.983 1.00 48.81 115 PRO A CA 1
ATOM 979 C C . PRO A 1 115 ? -27.318 -21.433 1.484 1.00 48.81 115 PRO A C 1
ATOM 981 O O . PRO A 1 115 ? -26.750 -20.452 1.010 1.00 48.81 115 PRO A O 1
ATOM 984 N N . GLU A 1 116 ? -27.714 -22.454 0.723 1.00 45.56 116 GLU A N 1
ATOM 985 C CA . GLU A 1 116 ? -27.407 -22.595 -0.714 1.00 45.56 116 GLU A CA 1
ATOM 986 C C . GLU A 1 116 ? -27.793 -21.371 -1.563 1.00 45.56 116 GLU A C 1
ATOM 988 O O . GLU A 1 116 ? -27.191 -21.123 -2.607 1.00 45.56 116 GLU A O 1
ATOM 993 N N . ARG A 1 117 ? -28.739 -20.550 -1.086 1.00 43.31 117 ARG A N 1
ATOM 994 C CA . ARG A 1 117 ? -29.093 -19.254 -1.686 1.00 43.31 117 ARG A CA 1
ATOM 995 C C . ARG A 1 117 ? -27.945 -18.237 -1.707 1.00 43.31 117 ARG A C 1
ATOM 997 O O . ARG A 1 117 ? -27.891 -17.442 -2.634 1.00 43.31 117 ARG A O 1
ATOM 1004 N N . LEU A 1 118 ? -27.025 -18.266 -0.741 1.00 45.66 118 LEU A N 1
ATOM 1005 C CA . LEU A 1 118 ? -25.860 -17.370 -0.687 1.00 45.66 118 LEU A CA 1
ATOM 1006 C C . LEU A 1 118 ? -24.737 -17.790 -1.648 1.00 45.66 118 LEU A C 1
ATOM 1008 O O . LEU A 1 118 ? -23.877 -16.978 -1.969 1.00 45.66 118 LEU A O 1
ATOM 1012 N N . LYS A 1 119 ? -24.759 -19.035 -2.144 1.00 50.69 119 LYS A N 1
ATOM 1013 C CA . LYS A 1 119 ? -23.731 -19.567 -3.052 1.00 50.69 119 LYS A CA 1
ATOM 1014 C C . LYS A 1 119 ? -23.921 -19.155 -4.517 1.00 50.69 119 LYS A C 1
ATOM 1016 O O . LYS A 1 119 ? -22.990 -19.301 -5.299 1.00 50.69 119 LYS A O 1
ATOM 1021 N N . LYS A 1 120 ? -25.117 -18.687 -4.906 1.00 46.28 120 LYS A N 1
ATOM 1022 C CA . LYS A 1 120 ? -25.514 -18.501 -6.319 1.00 46.28 120 LYS A CA 1
ATOM 1023 C C . LYS A 1 120 ? -25.763 -17.058 -6.765 1.00 46.28 120 LYS A C 1
ATOM 1025 O O . LYS A 1 120 ? -26.062 -16.850 -7.935 1.00 46.28 120 LYS A O 1
ATOM 1030 N N . GLU A 1 121 ? -25.634 -16.067 -5.888 1.00 50.25 121 GLU A N 1
ATOM 1031 C CA . GLU A 1 121 ? -25.575 -14.671 -6.338 1.00 50.25 121 GLU A CA 1
ATOM 1032 C C . GLU A 1 121 ? -24.129 -14.343 -6.722 1.00 50.25 121 GLU A C 1
ATOM 1034 O O . GLU A 1 121 ? -23.207 -14.655 -5.966 1.00 50.25 121 GLU A O 1
ATOM 1039 N N . GLU A 1 122 ? -23.921 -13.708 -7.880 1.00 50.16 122 GLU A N 1
ATOM 1040 C CA . GLU A 1 122 ? -22.669 -13.006 -8.169 1.00 50.16 122 GLU A CA 1
ATOM 1041 C C . GLU A 1 122 ? -22.455 -11.964 -7.063 1.00 50.16 122 GLU A C 1
ATOM 1043 O O . GLU A 1 122 ? -22.973 -10.844 -7.112 1.00 50.16 122 GLU A O 1
ATOM 1048 N N . GLU A 1 123 ? -21.734 -12.340 -6.005 1.00 58.41 123 GLU A N 1
ATOM 1049 C CA . GLU A 1 123 ? -21.292 -11.386 -5.002 1.00 58.41 123 GLU A CA 1
ATOM 1050 C C . GLU A 1 123 ? -20.358 -10.412 -5.713 1.00 58.41 123 GLU A C 1
ATOM 1052 O O . GLU A 1 123 ? -19.205 -10.727 -6.011 1.00 58.41 123 GLU A O 1
ATOM 1057 N N . ARG A 1 124 ? -20.874 -9.213 -6.009 1.00 65.94 124 ARG A N 1
ATOM 1058 C CA . ARG A 1 124 ? -20.038 -8.075 -6.392 1.00 65.94 124 ARG A CA 1
ATOM 1059 C C . ARG A 1 124 ? -18.892 -7.991 -5.389 1.00 65.94 124 ARG A C 1
ATOM 1061 O O . ARG A 1 124 ? -19.154 -8.024 -4.184 1.00 65.94 124 ARG A O 1
ATOM 1068 N N . LYS A 1 125 ? -17.656 -7.865 -5.881 1.00 78.88 125 LYS A N 1
ATOM 1069 C CA . LYS A 1 125 ? -16.472 -7.672 -5.037 1.00 78.88 125 LYS A CA 1
ATOM 1070 C C . LYS A 1 125 ? -16.734 -6.475 -4.120 1.00 78.88 125 LYS A C 1
ATOM 1072 O O . LYS A 1 125 ? -16.852 -5.342 -4.580 1.00 78.88 125 LYS A O 1
ATOM 1077 N N . LYS A 1 126 ? -16.927 -6.743 -2.831 1.00 87.06 126 LYS A N 1
ATOM 1078 C CA . LYS A 1 126 ? -17.221 -5.736 -1.811 1.00 87.06 126 LYS A CA 1
ATOM 1079 C C . LYS A 1 126 ? -16.140 -5.809 -0.754 1.00 87.06 126 LYS A C 1
ATOM 1081 O O . LYS A 1 126 ? -16.079 -6.776 0.004 1.00 87.06 126 LYS A O 1
ATOM 1086 N N . ILE A 1 127 ? -15.302 -4.784 -0.725 1.00 90.81 127 ILE A N 1
ATOM 1087 C CA . ILE A 1 127 ? -14.169 -4.683 0.185 1.00 90.81 127 ILE A CA 1
ATOM 1088 C C . ILE A 1 127 ? -14.321 -3.379 0.967 1.00 90.81 127 ILE A C 1
ATOM 1090 O O . ILE A 1 127 ? -14.598 -2.325 0.398 1.00 90.81 127 ILE A O 1
ATOM 1094 N N . VAL A 1 128 ? -14.182 -3.464 2.283 1.00 92.25 128 VAL A N 1
ATOM 1095 C CA . VAL A 1 128 ? -14.128 -2.331 3.205 1.00 92.25 128 VAL A CA 1
ATOM 1096 C C . VAL A 1 128 ? -12.705 -2.246 3.732 1.00 92.25 128 VAL A C 1
ATOM 1098 O O . VAL A 1 128 ? -12.124 -3.254 4.124 1.00 92.25 128 VAL A O 1
ATOM 1101 N N . LEU A 1 129 ? -12.143 -1.043 3.738 1.00 94.88 129 LEU A N 1
ATOM 1102 C CA . LEU A 1 129 ? -10.789 -0.789 4.214 1.00 94.88 129 LEU A CA 1
ATOM 1103 C C . LEU A 1 129 ? -10.870 -0.039 5.537 1.00 94.88 129 LEU A C 1
ATOM 1105 O O . LEU A 1 129 ? -11.563 0.975 5.618 1.00 94.88 129 LEU A O 1
ATOM 1109 N N . VAL A 1 130 ? -10.160 -0.520 6.551 1.00 94.81 130 VAL A N 1
ATOM 1110 C CA . VAL A 1 130 ? -10.098 0.079 7.883 1.00 94.81 130 VAL A CA 1
ATOM 1111 C C . VAL A 1 130 ? -8.643 0.382 8.213 1.00 94.81 130 VAL A C 1
ATOM 1113 O O . VAL A 1 130 ? -7.778 -0.486 8.159 1.00 94.81 130 VAL A O 1
ATOM 1116 N N . CYS A 1 131 ? -8.377 1.635 8.551 1.00 95.06 131 CYS A N 1
ATOM 1117 C CA . CYS A 1 131 ? -7.069 2.134 8.939 1.00 95.06 131 CYS A CA 1
ATOM 1118 C C . CYS A 1 131 ? -7.113 2.496 10.422 1.00 95.06 131 CYS A C 1
ATOM 1120 O O . CYS A 1 131 ? -7.895 3.368 10.803 1.00 95.06 131 CYS A O 1
ATOM 1122 N N . VAL A 1 132 ? -6.292 1.839 11.240 1.00 94.12 132 VAL A N 1
ATOM 1123 C CA . VAL A 1 132 ? -6.208 2.071 12.686 1.00 94.12 132 VAL A CA 1
ATOM 1124 C C . VAL A 1 132 ? -4.865 2.720 13.012 1.00 94.12 132 VAL A C 1
ATOM 1126 O O . VAL A 1 132 ? -3.810 2.118 12.823 1.00 94.12 132 VAL A O 1
ATOM 1129 N N . VAL A 1 133 ? -4.888 3.960 13.496 1.00 94.06 133 VAL A N 1
ATOM 1130 C CA . VAL A 1 133 ? -3.676 4.771 13.709 1.00 94.06 133 VAL A CA 1
ATOM 1131 C C . VAL A 1 133 ? -3.728 5.538 15.037 1.00 94.06 133 VAL A C 1
ATOM 1133 O O . VAL A 1 133 ? -4.810 5.743 15.578 1.00 94.06 133 VAL A O 1
ATOM 1136 N N . PRO A 1 134 ? -2.595 6.016 15.583 1.00 92.50 134 PRO A N 1
ATOM 1137 C CA . PRO A 1 134 ? -2.611 6.916 16.727 1.00 92.50 134 PRO A CA 1
ATOM 1138 C C . PRO A 1 134 ? -3.312 8.232 16.381 1.00 92.50 134 PRO A C 1
ATOM 1140 O O . PRO A 1 134 ? -3.233 8.713 15.248 1.00 92.50 134 PRO A O 1
ATOM 1143 N N . PHE A 1 135 ? -3.915 8.865 17.381 1.00 90.75 135 PHE A N 1
ATOM 1144 C CA . PHE A 1 135 ? -4.473 10.205 17.248 1.00 90.75 135 PHE A CA 1
ATOM 1145 C C . PHE A 1 135 ? -3.445 11.194 16.675 1.00 90.75 135 PHE A C 1
ATOM 1147 O O . PHE A 1 135 ? -2.308 11.288 17.152 1.00 90.75 135 PHE A O 1
ATOM 1154 N N . GLY A 1 136 ? -3.840 11.933 15.635 1.00 86.81 136 GLY A N 1
ATOM 1155 C CA . GLY A 1 136 ? -2.977 12.925 14.993 1.00 86.81 136 GLY A CA 1
ATOM 1156 C C . GLY A 1 136 ? -1.903 12.339 14.070 1.00 86.81 136 GLY A C 1
ATOM 1157 O O . GLY A 1 136 ? -0.981 13.057 13.678 1.00 86.81 136 GLY A O 1
ATOM 1158 N N . TYR A 1 137 ? -2.004 11.059 13.690 1.00 91.69 137 TYR A N 1
ATOM 1159 C CA . TYR A 1 137 ? -1.089 10.433 12.729 1.00 91.69 137 TYR A CA 1
ATOM 1160 C C . TYR A 1 137 ? -1.078 11.159 11.377 1.00 91.69 137 TYR A C 1
ATOM 1162 O O . TYR A 1 137 ? -0.016 11.457 10.821 1.00 91.69 137 TYR A O 1
ATOM 1170 N N . PHE A 1 138 ? -2.262 11.475 10.847 1.00 89.62 138 PHE A N 1
ATOM 1171 C CA . PHE A 1 138 ? -2.411 12.219 9.601 1.00 89.62 138 PHE A CA 1
ATOM 1172 C C . PHE A 1 138 ? -2.514 13.714 9.885 1.00 89.62 138 PHE A C 1
ATOM 1174 O O . PHE A 1 138 ? -3.569 14.238 10.224 1.00 89.62 138 PHE A O 1
ATOM 1181 N N . THR A 1 139 ? -1.408 14.426 9.694 1.00 85.69 139 THR A N 1
ATOM 1182 C CA . THR A 1 139 ? -1.356 15.883 9.899 1.00 85.69 139 THR A CA 1
ATOM 1183 C C . THR A 1 139 ? -1.641 16.681 8.628 1.00 85.69 139 THR A C 1
ATOM 1185 O O . THR A 1 139 ? -1.931 17.876 8.685 1.00 85.69 139 THR A O 1
ATOM 1188 N N . LYS A 1 140 ? -1.559 16.047 7.453 1.00 86.25 140 LYS A N 1
ATOM 1189 C CA . LYS A 1 140 ? -1.727 16.711 6.156 1.00 86.25 140 LYS A CA 1
ATOM 1190 C C . LYS A 1 140 ? -3.151 16.532 5.646 1.00 86.25 140 LYS A C 1
ATOM 1192 O O . LYS A 1 140 ? -3.595 15.410 5.419 1.00 86.25 140 LYS A O 1
ATOM 1197 N N . LYS A 1 141 ? -3.813 17.647 5.316 1.00 86.44 141 LYS A N 1
ATOM 1198 C CA . LYS A 1 141 ? -5.160 17.660 4.713 1.00 86.44 141 LYS A CA 1
ATOM 1199 C C . LYS A 1 141 ? -5.287 16.725 3.502 1.00 86.44 141 LYS A C 1
ATOM 1201 O O . LYS A 1 141 ? -6.269 16.008 3.381 1.00 86.44 141 LYS A O 1
ATOM 1206 N N . ARG A 1 142 ? -4.260 16.676 2.647 1.00 84.12 142 ARG A N 1
ATOM 1207 C CA . ARG A 1 142 ? -4.237 15.811 1.458 1.00 84.12 142 ARG A CA 1
ATOM 1208 C C . ARG A 1 142 ? -4.420 14.324 1.786 1.00 84.12 142 ARG A C 1
ATOM 1210 O O . ARG A 1 142 ? -5.017 13.613 0.984 1.00 84.12 142 ARG A O 1
ATOM 1217 N N . ASP A 1 143 ? -3.889 13.853 2.912 1.00 86.50 143 ASP A N 1
ATOM 1218 C CA . ASP A 1 143 ? -4.007 12.444 3.295 1.00 86.50 143 ASP A CA 1
ATOM 1219 C C . ASP A 1 143 ? -5.436 12.145 3.775 1.00 86.50 143 ASP A C 1
ATOM 1221 O O . ASP A 1 143 ? -6.030 11.164 3.338 1.00 86.50 143 ASP A O 1
ATOM 1225 N N . ILE A 1 144 ? -6.034 13.054 4.553 1.00 90.12 144 ILE A N 1
ATOM 1226 C CA . ILE A 1 144 ? -7.444 12.981 4.976 1.00 90.12 144 ILE A CA 1
ATOM 1227 C C . ILE A 1 144 ? -8.397 13.018 3.772 1.00 90.12 144 ILE A C 1
ATOM 1229 O O . ILE A 1 144 ? -9.300 12.186 3.671 1.00 90.12 144 ILE A O 1
ATOM 1233 N N . ASP A 1 145 ? -8.170 13.931 2.824 1.00 84.81 145 ASP A N 1
ATOM 1234 C CA . ASP A 1 145 ? -8.964 14.030 1.593 1.00 84.81 145 ASP A CA 1
ATOM 1235 C C . ASP A 1 145 ? -8.884 12.726 0.781 1.00 84.81 145 ASP A C 1
ATOM 1237 O O . ASP A 1 145 ? -9.884 12.258 0.234 1.00 84.81 145 ASP A O 1
ATOM 1241 N N . PHE A 1 146 ? -7.704 12.098 0.737 1.00 84.00 146 PHE A N 1
ATOM 1242 C CA . PHE A 1 146 ? -7.508 10.825 0.052 1.00 84.00 146 PHE A CA 1
ATOM 1243 C C . PHE A 1 146 ? -8.233 9.669 0.754 1.00 84.00 146 PHE A C 1
ATOM 1245 O O . PHE A 1 146 ? -8.892 8.875 0.082 1.00 84.00 146 PHE A O 1
ATOM 1252 N N . ILE A 1 147 ? -8.144 9.576 2.085 1.00 90.56 147 ILE A N 1
ATOM 1253 C CA . ILE A 1 147 ? -8.870 8.580 2.893 1.00 90.56 147 ILE A CA 1
ATOM 1254 C C . ILE A 1 147 ? -10.371 8.680 2.615 1.00 90.56 147 ILE A C 1
ATOM 1256 O O . ILE A 1 147 ? -11.010 7.676 2.295 1.00 90.56 147 ILE A O 1
ATOM 1260 N N . LYS A 1 148 ? -10.909 9.905 2.634 1.00 87.88 148 LYS A N 1
ATOM 1261 C CA . LYS A 1 148 ? -12.318 10.172 2.339 1.00 87.88 148 LYS A CA 1
ATOM 1262 C C . LYS A 1 148 ? -12.697 9.766 0.913 1.00 87.88 148 LYS A C 1
ATOM 1264 O O . LYS A 1 148 ? -13.699 9.081 0.722 1.00 87.88 148 LYS A O 1
ATOM 1269 N N . ALA A 1 149 ? -11.890 10.138 -0.083 1.00 83.81 149 ALA A N 1
ATOM 1270 C CA . ALA A 1 149 ? -12.144 9.805 -1.487 1.00 83.81 149 ALA A CA 1
ATOM 1271 C C . ALA A 1 149 ? -12.169 8.289 -1.748 1.00 83.81 149 ALA A C 1
ATOM 1273 O O . ALA A 1 149 ? -12.953 7.819 -2.570 1.00 83.81 149 ALA A O 1
ATOM 1274 N N . ASN A 1 150 ? -11.353 7.523 -1.019 1.00 81.69 150 ASN A N 1
ATOM 1275 C CA . ASN A 1 150 ? -11.280 6.064 -1.134 1.00 81.69 150 ASN A CA 1
ATOM 1276 C C . ASN A 1 150 ? -12.208 5.334 -0.150 1.00 81.69 150 ASN A C 1
ATOM 1278 O O . ASN A 1 150 ? -12.134 4.114 -0.045 1.00 81.69 150 ASN A O 1
ATOM 1282 N N . LYS A 1 151 ? -13.076 6.062 0.571 1.00 89.25 151 LYS A N 1
ATOM 1283 C CA . LYS A 1 151 ? -14.017 5.510 1.562 1.00 89.25 151 LYS A CA 1
ATOM 1284 C C . LYS A 1 151 ? -13.340 4.606 2.605 1.00 89.25 151 LYS A C 1
ATOM 1286 O O . LYS A 1 151 ? -13.947 3.651 3.082 1.00 89.25 151 LYS A O 1
ATOM 1291 N N . ILE A 1 152 ? -12.089 4.908 2.955 1.00 93.50 152 ILE A N 1
ATOM 1292 C CA . ILE A 1 152 ? -11.356 4.183 3.995 1.00 93.50 152 ILE A CA 1
ATOM 1293 C C . ILE A 1 152 ? -11.936 4.603 5.345 1.00 93.50 152 ILE A C 1
ATOM 1295 O O . ILE A 1 152 ? -12.058 5.801 5.617 1.00 93.50 152 ILE A O 1
ATOM 1299 N N . ILE A 1 153 ? -12.292 3.630 6.181 1.00 94.56 153 ILE A N 1
ATOM 1300 C CA . ILE A 1 153 ? -12.707 3.888 7.556 1.00 94.56 153 ILE A CA 1
ATOM 1301 C C . ILE A 1 153 ? -11.470 4.238 8.372 1.00 94.56 153 ILE A C 1
ATOM 1303 O O . ILE A 1 153 ? -10.554 3.424 8.477 1.00 94.56 153 ILE A O 1
ATOM 1307 N N . LEU A 1 154 ? -11.429 5.450 8.921 1.00 94.81 154 LEU A N 1
ATOM 1308 C CA . LEU A 1 154 ? -10.300 5.918 9.721 1.00 94.81 154 LEU A CA 1
ATOM 1309 C C . LEU A 1 154 ? -10.645 5.858 11.205 1.00 94.81 154 LEU A C 1
ATOM 1311 O O . LEU A 1 154 ? -11.509 6.594 11.682 1.00 94.81 154 LEU A O 1
ATOM 1315 N N . ILE A 1 155 ? -9.930 4.996 11.918 1.00 94.88 155 ILE A N 1
ATOM 1316 C CA . ILE A 1 155 ? -10.001 4.849 13.363 1.00 94.88 155 ILE A CA 1
ATOM 1317 C C . ILE A 1 155 ? -8.720 5.413 13.962 1.00 94.88 155 ILE A C 1
ATOM 1319 O O . ILE A 1 155 ? -7.612 5.022 13.593 1.00 94.88 155 ILE A O 1
ATOM 1323 N N . GLU A 1 156 ? -8.886 6.324 14.907 1.00 94.25 156 GLU A N 1
ATOM 1324 C CA . GLU A 1 156 ? -7.803 6.866 15.708 1.00 94.25 156 GLU A CA 1
ATOM 1325 C C . GLU A 1 156 ? -7.847 6.277 17.112 1.00 94.25 156 GLU A C 1
ATOM 1327 O O . GLU A 1 156 ? -8.922 6.056 17.665 1.00 94.25 156 GLU A O 1
ATOM 1332 N N . TYR A 1 157 ? -6.687 6.048 17.716 1.00 93.88 157 TYR A N 1
ATOM 1333 C CA . TYR A 1 157 ? -6.613 5.618 19.104 1.00 93.88 157 TYR A CA 1
ATOM 1334 C C . TYR A 1 157 ? -5.695 6.506 19.937 1.00 93.88 157 TYR A C 1
ATOM 1336 O O . TYR A 1 157 ? -4.720 7.087 19.452 1.00 93.88 157 TYR A O 1
ATOM 1344 N N . GLN A 1 158 ? -5.982 6.563 21.232 1.00 92.00 158 GLN A N 1
ATOM 1345 C CA . GLN A 1 158 ? -5.196 7.294 22.211 1.00 92.00 158 GLN A CA 1
ATOM 1346 C C . GLN A 1 158 ? -5.128 6.506 23.520 1.00 92.00 158 GLN A C 1
ATOM 1348 O O . GLN A 1 158 ? -6.156 6.147 24.092 1.00 92.00 158 GLN A O 1
ATOM 1353 N N . LYS A 1 159 ? -3.905 6.221 23.979 1.00 90.25 159 LYS A N 1
ATOM 1354 C CA . LYS A 1 159 ? -3.643 5.539 25.251 1.00 90.25 159 LYS A CA 1
ATOM 1355 C C . LYS A 1 159 ? -3.507 6.576 26.362 1.00 90.25 159 LYS A C 1
ATOM 1357 O O . LYS A 1 159 ? -2.829 7.591 26.193 1.00 90.25 159 LYS A O 1
ATOM 1362 N N . TYR A 1 160 ? -4.115 6.293 27.500 1.00 88.31 160 TYR A N 1
ATOM 1363 C CA . TYR A 1 160 ? -3.996 7.069 28.723 1.00 88.31 160 TYR A CA 1
ATOM 1364 C C . TYR A 1 160 ? -3.524 6.183 29.879 1.00 88.31 160 TYR A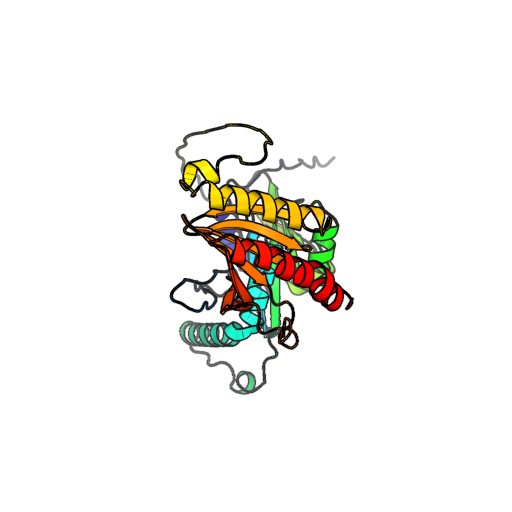 C 1
ATOM 1366 O O . TYR A 1 160 ? -3.611 4.956 29.821 1.00 88.31 160 TYR A O 1
ATOM 1374 N N . GLU A 1 161 ? -3.052 6.822 30.948 1.00 82.62 161 GLU A N 1
ATOM 1375 C CA . GLU A 1 161 ? -2.723 6.164 32.213 1.00 82.62 161 GLU A CA 1
ATOM 1376 C C . GLU A 1 161 ? -3.890 5.306 32.748 1.00 82.62 161 GLU A C 1
ATOM 1378 O O . GLU A 1 161 ? -5.066 5.622 32.541 1.00 82.62 161 GLU A O 1
ATOM 1383 N N . ASN A 1 162 ? -3.556 4.255 33.507 1.00 76.81 162 ASN A N 1
ATOM 1384 C CA . ASN A 1 162 ? -4.486 3.238 34.030 1.00 76.81 162 ASN A CA 1
ATOM 1385 C C . ASN A 1 162 ? -5.137 2.350 32.951 1.00 76.81 162 ASN A C 1
ATOM 1387 O O . ASN A 1 162 ? -6.290 1.950 33.103 1.00 76.81 162 ASN A O 1
ATOM 1391 N N . ASP A 1 163 ? -4.412 2.063 31.865 1.00 78.94 163 ASP A N 1
ATOM 1392 C CA . ASP A 1 163 ? -4.848 1.168 30.782 1.00 78.94 163 ASP A CA 1
ATOM 1393 C C . ASP A 1 163 ? -6.197 1.556 30.152 1.00 78.94 163 ASP A C 1
ATOM 1395 O O . ASP A 1 163 ? -6.999 0.705 29.752 1.00 78.94 163 ASP A O 1
ATOM 1399 N N . VAL A 1 164 ? -6.446 2.865 30.065 1.00 84.00 164 VAL A N 1
ATOM 1400 C CA . VAL A 1 164 ? -7.603 3.422 29.364 1.00 84.00 164 VAL A CA 1
ATOM 1401 C C . VAL A 1 164 ? -7.197 3.743 27.934 1.00 84.00 164 VAL A C 1
ATOM 1403 O O . VAL A 1 164 ? -6.248 4.491 27.700 1.00 84.00 164 VAL A O 1
ATOM 1406 N N . ILE A 1 165 ? -7.936 3.214 26.966 1.00 88.81 165 ILE A N 1
ATOM 1407 C CA . ILE A 1 165 ? -7.712 3.490 25.548 1.00 88.81 165 ILE A CA 1
ATOM 1408 C C . ILE A 1 165 ? -8.994 4.057 24.964 1.00 88.81 165 ILE A C 1
ATOM 1410 O O . ILE A 1 165 ? -10.047 3.421 25.000 1.00 88.81 165 ILE A O 1
ATOM 1414 N N . LEU A 1 166 ? -8.893 5.266 24.425 1.00 90.00 166 LEU A N 1
ATOM 1415 C CA . LEU A 1 166 ? -9.945 5.870 23.627 1.00 90.00 166 LEU A CA 1
ATOM 1416 C C . LEU A 1 166 ? -9.726 5.473 22.172 1.00 90.00 166 LEU A C 1
ATOM 1418 O O . LEU A 1 166 ? -8.644 5.688 21.633 1.00 90.00 166 LEU A O 1
ATOM 1422 N N . VAL A 1 167 ? -10.751 4.908 21.549 1.00 92.50 167 VAL A N 1
ATOM 1423 C CA . VAL A 1 167 ? -10.769 4.552 20.132 1.00 92.50 167 VAL A CA 1
ATOM 1424 C C . VAL A 1 167 ? -11.884 5.355 19.480 1.00 92.50 167 VAL A C 1
ATOM 1426 O O . VAL A 1 167 ? -13.039 5.221 19.865 1.00 92.50 167 VAL A O 1
ATOM 1429 N N . SER A 1 168 ? -11.556 6.199 18.514 1.00 92.38 168 SER A N 1
ATOM 1430 C CA . SER A 1 168 ? -12.475 7.156 17.901 1.00 92.38 168 SER A CA 1
ATOM 1431 C C . SER A 1 168 ? -12.553 6.935 16.398 1.00 92.38 168 SER A C 1
ATOM 1433 O O . SER A 1 168 ? -11.554 6.642 15.747 1.00 92.38 168 SER A O 1
ATOM 1435 N N . CYS A 1 169 ? -13.737 7.103 15.825 1.00 91.81 169 CYS A N 1
ATOM 1436 C CA . CYS A 1 169 ? -13.935 7.084 14.387 1.00 91.81 169 CYS A CA 1
ATOM 1437 C C . CYS A 1 169 ? -13.807 8.518 13.878 1.00 91.81 169 CYS A C 1
ATOM 1439 O O . CYS A 1 169 ? -14.595 9.384 14.257 1.00 91.81 169 CYS A O 1
ATOM 1441 N N . TYR A 1 170 ? -12.816 8.775 13.026 1.00 91.69 170 TYR A N 1
ATOM 1442 C CA . TYR A 1 170 ? -12.503 10.130 12.570 1.00 91.69 170 TYR A CA 1
ATOM 1443 C C . TYR A 1 170 ? -13.676 10.768 11.819 1.00 91.69 170 TYR A C 1
ATOM 1445 O O . TYR A 1 170 ? -14.003 11.938 12.014 1.00 91.69 170 TYR A O 1
ATOM 1453 N N . PHE A 1 171 ? -14.332 9.985 10.959 1.00 87.56 171 PHE A N 1
ATOM 1454 C CA . PHE A 1 171 ? -15.536 10.405 10.253 1.00 87.56 171 PHE A CA 1
ATOM 1455 C C . PHE A 1 171 ? -16.755 9.833 10.961 1.00 87.56 171 PHE A C 1
ATOM 1457 O O . PHE A 1 171 ? -16.963 8.619 10.975 1.00 87.56 171 PHE A O 1
ATOM 1464 N N . LYS A 1 172 ? -17.584 10.708 11.529 1.00 83.31 172 LYS A N 1
ATOM 1465 C CA . LYS A 1 172 ? -18.782 10.301 12.269 1.00 83.31 172 LYS A CA 1
ATOM 1466 C C . LYS A 1 172 ? -19.732 9.465 11.411 1.00 83.31 172 LYS A C 1
ATOM 1468 O O . LYS A 1 172 ? -20.299 8.501 11.904 1.00 83.31 172 LYS A O 1
ATOM 1473 N N . GLU A 1 173 ? -19.856 9.765 10.118 1.00 84.12 173 GLU A N 1
ATOM 1474 C CA . GLU A 1 173 ? -20.682 8.967 9.205 1.00 84.12 173 GLU A CA 1
ATOM 1475 C C . GLU A 1 173 ? -20.223 7.500 9.068 1.00 84.12 173 GLU A C 1
ATOM 1477 O O . GLU A 1 173 ? -21.005 6.643 8.668 1.00 84.12 173 GLU A O 1
ATOM 1482 N N . GLN A 1 174 ? -18.970 7.183 9.411 1.00 86.00 174 GLN A N 1
ATOM 1483 C CA . GLN A 1 174 ? -18.431 5.827 9.320 1.00 86.00 174 GLN A CA 1
ATOM 1484 C C . GLN A 1 174 ? -18.633 5.005 10.599 1.00 86.00 174 GLN A C 1
ATOM 1486 O O . GLN A 1 174 ? -18.568 3.776 10.534 1.00 86.00 174 GLN A O 1
ATOM 1491 N N . SER A 1 175 ? -18.926 5.632 11.744 1.00 84.19 175 SER A N 1
ATOM 1492 C CA . SER A 1 175 ? -19.104 4.907 13.011 1.00 84.19 175 SER A CA 1
ATOM 1493 C C . SER A 1 175 ? -20.321 3.974 12.965 1.00 84.19 175 SER A C 1
ATOM 1495 O O . SER A 1 175 ? -20.303 2.875 13.521 1.00 84.19 175 SER A O 1
ATOM 1497 N N . GLU A 1 176 ? -21.353 4.347 12.205 1.00 80.19 176 GLU A N 1
ATOM 1498 C CA . GLU A 1 176 ? -22.530 3.506 11.964 1.00 80.19 176 GLU A CA 1
ATOM 1499 C C . GLU A 1 176 ? -22.174 2.203 11.229 1.00 80.19 176 GLU A C 1
ATOM 1501 O O . GLU A 1 176 ? -22.734 1.139 11.529 1.00 80.19 176 GLU A O 1
ATOM 1506 N N . HIS A 1 177 ? -21.205 2.249 10.306 1.00 80.62 177 HIS A N 1
ATOM 1507 C CA . HIS A 1 177 ? -20.710 1.062 9.603 1.00 80.62 177 HIS A CA 1
ATOM 1508 C C . HIS A 1 177 ? -19.986 0.091 10.543 1.00 80.62 177 HIS A C 1
ATOM 1510 O O . HIS A 1 177 ? -20.072 -1.119 10.336 1.00 80.62 177 HIS A O 1
ATOM 1516 N N . LEU A 1 178 ? -19.348 0.608 11.596 1.00 84.44 178 LEU A N 1
ATOM 1517 C CA . LEU A 1 178 ? -18.707 -0.182 12.651 1.00 84.44 178 LEU A CA 1
ATOM 1518 C C . LEU A 1 178 ? -19.719 -0.729 13.671 1.00 84.44 178 LEU A C 1
ATOM 1520 O O . LEU A 1 178 ? -19.438 -1.699 14.369 1.00 84.44 178 LEU A O 1
ATOM 1524 N N . GLY A 1 179 ? -20.923 -0.151 13.715 1.00 82.62 179 GLY A N 1
ATOM 1525 C CA . GLY A 1 179 ? -21.966 -0.514 14.674 1.00 82.62 179 GLY A CA 1
ATOM 1526 C C . GLY A 1 179 ? -21.842 0.198 16.009 1.00 82.62 179 GLY A C 1
ATOM 1527 O O . GLY A 1 179 ? -22.315 -0.326 17.011 1.00 82.62 179 GLY A O 1
ATOM 1528 N N . TRP A 1 180 ? -21.206 1.367 16.027 1.00 86.25 180 TRP A N 1
ATOM 1529 C CA . TRP A 1 180 ? -21.071 2.156 17.240 1.00 86.25 180 TRP A CA 1
ATOM 1530 C C . TRP A 1 180 ? -22.272 3.080 17.416 1.00 86.25 180 TRP A C 1
ATOM 1532 O O . TRP A 1 180 ? -22.713 3.731 16.470 1.00 86.25 180 TRP A O 1
ATOM 1542 N N . GLU A 1 181 ? -22.766 3.178 18.648 1.00 81.44 181 GLU A N 1
ATOM 1543 C CA . GLU A 1 181 ? -23.787 4.165 19.030 1.00 81.44 181 GLU A CA 1
ATOM 1544 C C . GLU A 1 181 ? -23.198 5.575 19.194 1.00 81.44 181 GLU A C 1
ATOM 1546 O O . GLU A 1 181 ? -23.905 6.579 19.109 1.00 81.44 181 GLU A O 1
ATOM 1551 N N . LYS A 1 182 ? -21.888 5.648 19.446 1.00 84.56 182 LYS A N 1
ATOM 1552 C CA . LYS A 1 182 ? -21.109 6.877 19.610 1.00 84.56 182 LYS A CA 1
ATOM 1553 C C . LYS A 1 182 ? -19.996 6.921 18.569 1.00 84.56 182 LYS A C 1
ATOM 1555 O O . LYS A 1 182 ? -19.661 5.920 17.950 1.00 84.56 182 LYS A O 1
ATOM 1560 N N . ASP A 1 183 ? -19.385 8.082 18.399 1.00 82.69 183 ASP A N 1
ATOM 1561 C CA . ASP A 1 183 ? -18.193 8.258 17.562 1.00 82.69 183 ASP A CA 1
ATOM 1562 C C . ASP A 1 183 ? -16.908 7.714 18.211 1.00 82.69 183 ASP A C 1
ATOM 1564 O O . ASP A 1 183 ? -15.844 7.763 17.597 1.00 82.69 183 ASP A O 1
ATOM 1568 N N . HIS A 1 184 ? -16.999 7.169 19.426 1.00 87.31 184 HIS A N 1
ATOM 1569 C CA . HIS A 1 184 ? -15.877 6.614 20.168 1.00 87.31 184 HIS A CA 1
ATOM 1570 C C . HIS A 1 184 ? -16.269 5.419 21.044 1.00 87.31 184 HIS A C 1
ATOM 1572 O O . HIS A 1 184 ? -17.418 5.263 21.465 1.00 87.31 184 HIS A O 1
ATOM 1578 N N . ILE A 1 185 ? -15.260 4.619 21.372 1.00 88.00 185 ILE A N 1
ATOM 1579 C CA . ILE A 1 185 ? -15.270 3.501 22.308 1.00 88.00 185 ILE A CA 1
ATOM 1580 C C . ILE A 1 185 ? -14.173 3.740 23.340 1.00 88.00 185 ILE A C 1
ATOM 1582 O O . ILE A 1 185 ? -13.076 4.191 23.012 1.00 88.00 185 ILE A O 1
ATOM 1586 N N . VAL A 1 186 ? -14.466 3.415 24.597 1.00 86.25 186 VAL A N 1
ATOM 1587 C CA . VAL A 1 186 ? -13.475 3.415 25.674 1.00 86.25 186 VAL A CA 1
ATOM 1588 C C . VAL A 1 186 ? -13.217 1.974 26.082 1.00 86.25 186 VAL A C 1
ATOM 1590 O O . VAL A 1 186 ? -14.135 1.276 26.506 1.00 86.25 186 VAL A O 1
ATOM 1593 N N . ILE A 1 187 ? -11.968 1.541 25.958 1.00 85.69 187 ILE A N 1
ATOM 1594 C CA . ILE A 1 187 ? -11.493 0.245 26.436 1.00 85.69 187 ILE A CA 1
ATOM 1595 C C . ILE A 1 187 ? -10.810 0.488 27.778 1.00 85.69 187 ILE A C 1
ATOM 1597 O O . ILE A 1 187 ? -9.890 1.300 27.867 1.00 85.69 187 ILE A O 1
ATOM 1601 N N . THR A 1 188 ? -11.260 -0.206 28.820 1.00 81.56 188 THR A N 1
ATOM 1602 C CA . THR A 1 188 ? -10.622 -0.202 30.138 1.00 81.56 188 THR A CA 1
ATOM 1603 C C . THR A 1 188 ? -10.164 -1.615 30.465 1.00 81.56 188 THR A C 1
ATOM 1605 O O . THR A 1 188 ? -10.960 -2.554 30.488 1.00 81.56 188 THR A O 1
ATOM 1608 N N . LYS A 1 189 ? -8.867 -1.796 30.710 1.00 65.94 189 LYS A N 1
ATOM 1609 C CA . LYS A 1 189 ? -8.353 -3.088 31.167 1.00 65.94 189 LYS A CA 1
ATOM 1610 C C . LYS A 1 189 ? -8.603 -3.195 32.675 1.00 65.94 189 LYS A C 1
ATOM 1612 O O . LYS A 1 189 ? -8.094 -2.385 33.444 1.00 65.94 189 LYS A O 1
ATOM 1617 N N . MET A 1 190 ? -9.401 -4.166 33.129 1.00 44.59 190 MET A N 1
ATOM 1618 C CA . MET A 1 190 ? -9.371 -4.534 34.549 1.00 44.59 190 MET A CA 1
ATOM 1619 C C . MET A 1 190 ? -8.066 -5.295 34.811 1.00 44.59 190 MET A C 1
ATOM 1621 O O . MET A 1 190 ? -7.766 -6.254 34.108 1.00 44.59 190 MET A O 1
ATOM 1625 N N . ASN A 1 191 ? -7.291 -4.820 35.789 1.00 36.38 191 ASN A N 1
ATOM 1626 C CA . ASN A 1 191 ? -5.971 -5.320 36.183 1.00 36.38 191 ASN A CA 1
ATOM 1627 C C . ASN A 1 191 ? -5.844 -6.855 36.154 1.00 36.38 191 ASN A C 1
ATOM 1629 O O . ASN A 1 191 ? -6.375 -7.539 37.029 1.00 36.38 191 ASN A O 1
ATOM 1633 N N . GLU A 1 192 ? -5.018 -7.374 35.247 1.00 37.19 192 GLU A N 1
ATOM 1634 C CA . GLU A 1 192 ? -4.326 -8.645 35.459 1.00 37.19 192 GLU A CA 1
ATOM 1635 C C . GLU A 1 192 ? -2.900 -8.337 35.924 1.00 37.19 192 GLU A C 1
ATOM 1637 O O . GLU A 1 192 ? -2.197 -7.513 35.340 1.00 37.19 192 GLU A O 1
ATOM 1642 N N . LYS A 1 193 ? -2.542 -8.941 37.061 1.00 33.38 193 LYS A N 1
ATOM 1643 C CA . LYS A 1 193 ? -1.351 -8.669 37.871 1.00 33.38 193 LYS A CA 1
ATOM 1644 C C . LYS A 1 193 ? -0.047 -8.677 37.071 1.00 33.38 193 LYS A C 1
ATOM 1646 O O . LYS A 1 193 ? 0.188 -9.538 36.231 1.00 33.38 193 LYS A O 1
ATOM 1651 N N . GLU A 1 194 ? 0.813 -7.736 37.453 1.00 33.47 194 GLU A N 1
ATOM 1652 C CA . GLU A 1 194 ? 2.193 -7.557 37.015 1.00 33.47 194 GLU A CA 1
ATOM 1653 C C . GLU A 1 194 ? 3.023 -8.851 37.033 1.00 33.47 194 GLU A C 1
ATOM 1655 O O . GLU A 1 194 ? 3.088 -9.552 38.044 1.00 33.47 194 GLU A O 1
ATOM 1660 N N . THR A 1 195 ? 3.808 -9.044 35.973 1.00 29.58 195 THR A N 1
ATOM 1661 C CA . THR A 1 195 ? 5.117 -9.700 36.073 1.00 29.58 195 THR A CA 1
ATOM 1662 C C . THR A 1 195 ? 6.148 -8.848 35.328 1.00 29.58 195 THR A C 1
ATOM 1664 O O . THR A 1 195 ? 6.055 -8.657 34.118 1.00 29.58 195 THR A O 1
ATOM 1667 N N . LYS A 1 196 ? 7.095 -8.287 36.092 1.00 27.67 196 LYS A N 1
ATOM 1668 C CA . LYS A 1 196 ? 8.375 -7.680 35.659 1.00 27.67 196 LYS A CA 1
ATOM 1669 C C . LYS A 1 196 ? 9.294 -8.803 35.134 1.00 27.67 196 LYS A C 1
ATOM 1671 O O . LYS A 1 196 ? 9.096 -9.939 35.548 1.00 27.67 196 LYS A O 1
ATOM 1676 N N . GLU A 1 197 ? 10.308 -8.662 34.277 1.00 28.67 197 GLU A N 1
ATOM 1677 C CA . GLU A 1 197 ? 11.323 -7.647 33.886 1.00 28.67 197 GLU A CA 1
ATOM 1678 C C . GLU A 1 197 ? 12.127 -8.290 32.690 1.00 28.67 197 GLU A C 1
ATOM 1680 O O . GLU A 1 197 ? 11.756 -9.411 32.330 1.00 28.67 197 GLU A O 1
ATOM 1685 N N . PRO A 1 198 ? 13.251 -7.782 32.100 1.00 30.97 198 PRO A N 1
ATOM 1686 C CA . PRO A 1 198 ? 13.953 -6.484 32.159 1.00 30.97 198 PRO A CA 1
ATOM 1687 C C . PRO A 1 198 ? 14.377 -5.881 30.770 1.00 30.97 198 PRO A C 1
ATOM 1689 O O . PRO A 1 198 ? 14.125 -6.436 29.705 1.00 30.97 198 PRO A O 1
ATOM 1692 N N . LYS A 1 199 ? 15.036 -4.703 30.806 1.00 27.77 199 LYS A N 1
ATOM 1693 C CA . LYS A 1 199 ? 15.522 -3.828 29.697 1.00 27.77 199 LYS A CA 1
ATOM 1694 C C . LYS A 1 199 ? 16.878 -4.216 29.065 1.00 27.77 199 LYS A C 1
ATOM 1696 O O . LYS A 1 199 ? 17.729 -4.727 29.783 1.00 27.77 199 LYS A O 1
ATOM 1701 N N . ALA A 1 200 ? 17.138 -3.727 27.830 1.00 23.77 200 ALA A N 1
ATOM 1702 C CA . ALA A 1 200 ? 18.245 -2.813 27.390 1.00 23.77 200 ALA A CA 1
ATOM 1703 C C . ALA A 1 200 ? 18.452 -2.861 25.840 1.00 23.77 200 ALA A C 1
ATOM 1705 O O . ALA A 1 200 ? 17.951 -3.810 25.244 1.00 23.77 200 ALA A O 1
ATOM 1706 N N . PRO A 1 201 ? 19.248 -1.996 25.147 1.00 24.91 201 PRO A N 1
ATOM 1707 C CA . PRO A 1 201 ? 19.690 -0.598 25.345 1.00 24.91 201 PRO A CA 1
ATOM 1708 C C . PRO A 1 201 ? 19.441 0.333 24.104 1.00 24.91 201 PRO A C 1
ATOM 1710 O O . PRO A 1 201 ? 18.918 -0.083 23.075 1.00 24.91 201 PRO A O 1
ATOM 1713 N N . GLN A 1 202 ? 19.825 1.618 24.213 1.00 25.89 202 GLN A N 1
ATOM 1714 C CA . GLN A 1 202 ? 19.776 2.680 23.179 1.00 25.89 202 GLN A CA 1
ATOM 1715 C C . GLN A 1 202 ? 20.891 2.585 22.115 1.00 25.89 202 GLN A C 1
ATOM 1717 O O . GLN A 1 202 ? 22.001 2.203 22.468 1.00 25.89 202 GLN A O 1
ATOM 1722 N N . VAL A 1 203 ? 20.657 3.129 20.904 1.00 21.36 203 VAL A N 1
ATOM 1723 C CA . VAL A 1 203 ? 21.683 3.799 20.062 1.00 21.36 203 VAL A CA 1
ATOM 1724 C C . VAL A 1 203 ? 21.057 4.967 19.270 1.00 21.36 203 VAL A C 1
ATOM 1726 O O . VAL A 1 203 ? 19.957 4.849 18.733 1.00 21.36 203 VAL A O 1
ATOM 1729 N N . SER A 1 204 ? 21.765 6.099 19.222 1.00 24.64 204 SER A N 1
ATOM 1730 C CA . SER A 1 204 ? 21.508 7.333 18.455 1.00 24.64 204 SER A CA 1
ATOM 1731 C C . SER A 1 204 ? 22.485 7.478 17.264 1.00 24.64 204 SER A C 1
ATOM 1733 O O . SER A 1 204 ? 23.432 6.705 17.201 1.00 24.64 204 SER A O 1
ATOM 1735 N N . ILE A 1 205 ? 22.242 8.457 16.360 1.00 21.52 205 ILE A N 1
ATOM 1736 C CA . ILE A 1 205 ? 23.122 9.171 15.366 1.00 21.52 205 ILE A CA 1
ATOM 1737 C C . ILE A 1 205 ? 22.227 9.521 14.145 1.00 21.52 205 ILE A C 1
ATOM 1739 O O . ILE A 1 205 ? 21.678 8.624 13.517 1.00 21.52 205 ILE A O 1
ATOM 1743 N N . SER A 1 206 ? 21.745 10.754 13.932 1.00 22.41 206 SER A N 1
ATOM 1744 C CA . SER A 1 206 ? 22.334 12.038 13.470 1.00 22.41 206 SER A CA 1
ATOM 1745 C C . SER A 1 206 ? 22.485 12.215 11.940 1.00 22.41 206 SER A C 1
ATOM 1747 O O . SER A 1 206 ? 23.338 11.593 11.323 1.00 22.41 206 SER A O 1
ATOM 1749 N N . SER A 1 207 ? 21.658 13.132 11.407 1.00 24.38 207 SER A N 1
ATOM 1750 C CA . SER A 1 207 ? 21.878 14.183 10.382 1.00 24.38 207 SER A CA 1
ATOM 1751 C C . SER A 1 207 ? 22.700 13.948 9.103 1.00 24.38 207 SER A C 1
ATOM 1753 O O . SER A 1 207 ? 23.868 13.582 9.170 1.00 24.38 207 SER A O 1
ATOM 1755 N N . GLY A 1 208 ? 22.174 14.479 7.989 1.00 25.19 208 GLY A N 1
ATOM 1756 C CA . GLY A 1 208 ? 22.982 15.285 7.062 1.00 25.19 208 GLY A CA 1
ATOM 1757 C C . GLY A 1 208 ? 22.707 15.066 5.578 1.00 25.19 208 GLY A C 1
ATOM 1758 O O . GLY A 1 208 ? 23.210 14.116 4.989 1.00 25.19 208 GLY A O 1
ATOM 1759 N N . ASP A 1 209 ? 21.967 15.994 4.973 1.00 33.09 209 ASP A N 1
ATOM 1760 C CA . ASP A 1 209 ? 21.776 16.115 3.529 1.00 33.09 209 ASP A CA 1
ATOM 1761 C C . ASP A 1 209 ? 23.105 16.298 2.781 1.00 33.09 209 ASP A C 1
ATOM 1763 O O . ASP A 1 209 ? 23.780 17.318 2.896 1.00 33.09 209 ASP A O 1
ATOM 1767 N N . THR A 1 210 ? 23.438 15.315 1.949 1.00 31.95 210 THR A N 1
ATOM 1768 C CA . THR A 1 210 ? 24.264 15.445 0.740 1.00 31.95 210 THR A CA 1
ATOM 1769 C C . THR A 1 210 ? 23.750 14.414 -0.265 1.00 31.95 210 THR A C 1
ATOM 1771 O O . THR A 1 210 ? 23.344 13.314 0.111 1.00 31.95 210 THR A O 1
ATOM 1774 N N . LEU A 1 211 ? 23.709 14.762 -1.555 1.00 37.50 211 LEU A N 1
ATOM 1775 C CA . LEU A 1 211 ? 23.384 13.795 -2.611 1.00 37.50 211 LEU A CA 1
ATOM 1776 C C . LEU A 1 211 ? 24.331 12.581 -2.488 1.00 37.50 211 LEU A C 1
ATOM 1778 O O . LEU A 1 211 ? 25.536 12.793 -2.352 1.00 37.50 211 LEU A O 1
ATOM 1782 N N . PRO A 1 212 ? 23.835 11.329 -2.530 1.00 41.94 212 PRO A N 1
ATOM 1783 C CA . PRO A 1 212 ? 24.646 10.158 -2.225 1.00 41.94 212 PRO A CA 1
ATOM 1784 C C . PRO A 1 212 ? 25.623 9.873 -3.371 1.00 41.94 212 PRO A C 1
ATOM 1786 O O . PRO A 1 212 ? 25.310 9.167 -4.328 1.00 41.94 212 PRO A O 1
ATOM 1789 N N . PHE A 1 213 ? 26.831 10.408 -3.235 1.00 47.41 213 PHE A N 1
ATOM 1790 C CA . PHE A 1 213 ? 28.037 9.998 -3.948 1.00 47.41 213 PHE A CA 1
ATOM 1791 C C . PHE A 1 213 ? 28.664 8.762 -3.260 1.00 47.41 213 PHE A C 1
ATOM 1793 O O . PHE A 1 213 ? 29.608 8.914 -2.491 1.00 47.41 213 PHE A O 1
ATOM 1800 N N . PRO A 1 214 ? 28.121 7.537 -3.455 1.00 54.91 214 PRO A N 1
ATOM 1801 C CA . PRO A 1 214 ? 29.026 6.381 -3.545 1.00 54.91 214 PRO A CA 1
ATOM 1802 C C . PRO A 1 214 ? 28.557 5.293 -4.537 1.00 54.91 214 PRO A C 1
ATOM 1804 O O . PRO A 1 214 ? 28.890 4.117 -4.371 1.00 54.91 214 PRO A O 1
ATOM 1807 N N . ILE A 1 215 ? 27.725 5.619 -5.537 1.00 49.06 215 ILE A N 1
ATOM 1808 C CA . ILE A 1 215 ? 27.201 4.598 -6.471 1.00 49.06 215 ILE A CA 1
ATOM 1809 C C . ILE A 1 215 ? 28.309 4.063 -7.392 1.00 49.06 215 ILE A C 1
ATOM 1811 O O . ILE A 1 215 ? 28.336 2.865 -7.673 1.00 49.06 215 ILE A O 1
ATOM 1815 N N . THR A 1 216 ? 29.246 4.914 -7.815 1.00 49.91 216 THR A N 1
ATOM 1816 C CA . THR A 1 216 ? 30.320 4.548 -8.751 1.00 49.91 216 THR A CA 1
ATOM 1817 C C . THR A 1 216 ? 31.450 3.780 -8.054 1.00 49.91 216 THR A C 1
ATOM 1819 O O . THR A 1 216 ? 31.856 2.722 -8.538 1.00 49.91 216 THR A O 1
ATOM 1822 N N . GLU A 1 217 ? 31.844 4.187 -6.840 1.00 51.56 217 GLU A N 1
ATOM 1823 C CA . GLU A 1 217 ? 32.890 3.509 -6.052 1.00 51.56 217 GLU A CA 1
ATOM 1824 C C . GLU A 1 217 ? 32.505 2.088 -5.596 1.00 51.56 217 GLU A C 1
ATOM 1826 O O . GLU A 1 217 ? 33.344 1.186 -5.596 1.00 51.56 217 GLU A O 1
ATOM 1831 N N . LYS A 1 218 ? 31.231 1.833 -5.254 1.00 54.84 218 LYS A N 1
ATOM 1832 C CA . LYS A 1 218 ? 30.784 0.505 -4.776 1.00 54.84 218 LYS A CA 1
ATOM 1833 C C . LYS A 1 218 ? 30.566 -0.529 -5.883 1.00 54.84 218 LYS A C 1
ATOM 1835 O O . LYS A 1 218 ? 30.469 -1.721 -5.589 1.00 54.84 218 LYS A O 1
ATOM 1840 N N . LEU A 1 219 ? 30.442 -0.100 -7.137 1.00 56.66 219 LEU A N 1
ATOM 1841 C CA . LEU A 1 219 ? 30.162 -0.981 -8.274 1.00 56.66 219 LEU A CA 1
ATOM 1842 C C . LEU A 1 219 ? 31.393 -1.300 -9.129 1.00 56.66 219 LEU A C 1
ATOM 1844 O O . LEU A 1 219 ? 31.314 -2.243 -9.916 1.00 56.66 219 LEU A O 1
ATOM 1848 N N . LYS A 1 220 ? 32.508 -0.567 -8.959 1.00 68.69 220 LYS A N 1
ATOM 1849 C CA . LYS A 1 220 ? 33.668 -0.607 -9.872 1.00 68.69 220 LYS A CA 1
ATOM 1850 C C . LYS A 1 220 ? 33.206 -0.523 -11.334 1.00 68.69 220 LYS A C 1
ATOM 1852 O O . LYS A 1 220 ? 33.499 -1.418 -12.128 1.00 68.69 220 LYS A O 1
ATOM 1857 N N . LEU A 1 221 ? 32.387 0.487 -11.634 1.00 72.38 221 LEU A N 1
ATOM 1858 C CA . LEU A 1 221 ? 31.893 0.718 -12.991 1.00 72.38 221 LEU A CA 1
ATOM 1859 C C . LEU A 1 221 ? 33.060 1.036 -13.923 1.00 72.38 221 LEU A C 1
ATOM 1861 O O . LEU A 1 221 ? 34.039 1.654 -13.506 1.00 72.38 221 LEU A O 1
ATOM 1865 N N . ASP A 1 222 ? 32.925 0.656 -15.190 1.00 81.94 222 ASP A N 1
ATOM 1866 C CA . ASP A 1 222 ? 33.832 1.146 -16.221 1.00 81.94 222 ASP A CA 1
ATOM 1867 C C . ASP A 1 222 ? 33.680 2.677 -16.337 1.00 81.94 222 ASP A C 1
ATOM 1869 O O . ASP A 1 222 ? 32.557 3.182 -16.424 1.00 81.94 222 ASP A O 1
ATOM 1873 N N . GLU A 1 223 ? 34.787 3.427 -16.396 1.00 85.12 223 GLU A N 1
ATOM 1874 C CA . GLU A 1 223 ? 34.784 4.908 -16.462 1.00 85.12 223 GLU A CA 1
ATOM 1875 C C . GLU A 1 223 ? 33.888 5.447 -17.591 1.00 85.12 223 GLU A C 1
ATOM 1877 O O . GLU A 1 223 ? 33.197 6.458 -17.457 1.00 85.12 223 GLU A O 1
ATOM 1882 N N . LYS A 1 224 ? 33.846 4.717 -18.711 1.00 91.25 224 LYS A N 1
ATOM 1883 C CA . LYS A 1 224 ? 32.967 5.002 -19.848 1.00 91.25 224 LYS A CA 1
ATOM 1884 C C . LYS A 1 224 ? 31.486 4.960 -19.455 1.00 91.25 224 LYS A C 1
ATOM 1886 O O . LYS A 1 224 ? 30.721 5.835 -19.850 1.00 91.25 224 LYS A O 1
ATOM 1891 N N . ILE A 1 225 ? 31.081 3.953 -18.685 1.00 90.81 225 ILE A N 1
ATOM 1892 C CA . ILE A 1 225 ? 29.700 3.770 -18.226 1.00 90.81 225 ILE A CA 1
ATOM 1893 C C . ILE A 1 225 ? 29.332 4.822 -17.185 1.00 90.81 225 ILE A C 1
ATOM 1895 O O . ILE A 1 225 ? 28.221 5.349 -17.219 1.00 90.81 225 ILE A O 1
ATOM 1899 N N . GLU A 1 226 ? 30.267 5.189 -16.311 1.00 85.94 226 GLU A N 1
ATOM 1900 C CA . GLU A 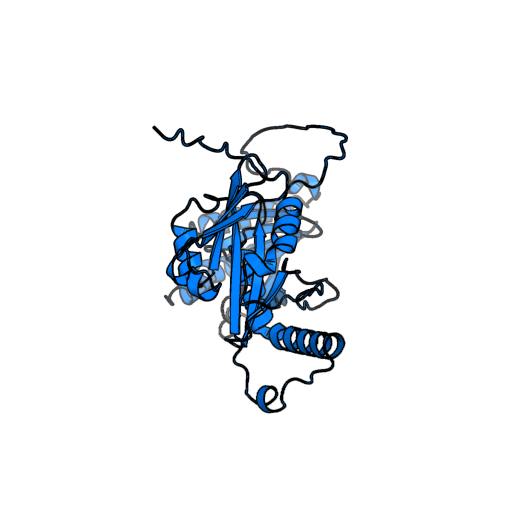1 226 ? 30.079 6.309 -15.389 1.00 85.94 226 GLU A CA 1
ATOM 1901 C C . GLU A 1 226 ? 29.830 7.622 -16.144 1.00 85.94 226 GLU A C 1
ATOM 1903 O O . GLU A 1 226 ? 28.871 8.337 -15.838 1.00 85.94 226 GLU A O 1
ATOM 1908 N N . LYS A 1 227 ? 30.615 7.901 -17.192 1.00 88.62 227 LYS A N 1
ATOM 1909 C CA . LYS A 1 227 ? 30.404 9.072 -18.050 1.00 88.62 227 LYS A CA 1
ATOM 1910 C C . LYS A 1 227 ? 29.038 9.043 -18.744 1.00 88.62 227 LYS A C 1
ATOM 1912 O O . LYS A 1 227 ? 28.308 10.031 -18.681 1.00 88.62 227 LYS A O 1
ATOM 1917 N N . PHE A 1 228 ? 28.657 7.911 -19.339 1.00 92.50 228 PHE A N 1
ATOM 1918 C CA . PHE A 1 228 ? 27.340 7.747 -19.970 1.00 92.50 228 PHE A CA 1
ATOM 1919 C C . PHE A 1 228 ? 26.196 7.982 -18.978 1.00 92.50 228 PHE A C 1
ATOM 1921 O O . PHE A 1 228 ? 25.240 8.695 -19.280 1.00 92.50 228 PHE A O 1
ATOM 1928 N N . LEU A 1 229 ? 26.308 7.448 -17.759 1.00 92.00 229 LEU A N 1
ATOM 1929 C CA . LEU A 1 229 ? 25.310 7.654 -16.714 1.00 92.00 229 LEU A CA 1
ATOM 1930 C C . LEU A 1 229 ? 25.164 9.134 -16.356 1.00 92.00 229 LEU A C 1
ATOM 1932 O O . LEU A 1 229 ? 24.038 9.613 -16.216 1.00 92.00 229 LEU A O 1
ATOM 1936 N N . GLN A 1 230 ? 26.274 9.860 -16.201 1.00 88.38 230 GLN A N 1
ATOM 1937 C CA . GLN A 1 230 ? 26.248 11.290 -15.885 1.00 88.38 230 GLN A CA 1
ATOM 1938 C C . GLN A 1 230 ? 25.557 12.100 -16.988 1.00 88.38 230 GLN A C 1
ATOM 1940 O O . GLN A 1 230 ? 24.750 12.983 -16.686 1.00 88.38 230 GLN A O 1
ATOM 1945 N N . GLU A 1 231 ? 25.844 11.793 -18.253 1.00 91.88 231 GLU A N 1
ATOM 1946 C CA . GLU A 1 231 ? 25.276 12.493 -19.407 1.00 91.88 231 GLU A CA 1
ATOM 1947 C C . GLU A 1 231 ? 23.774 12.200 -19.564 1.00 91.88 231 GLU A C 1
ATOM 1949 O O . GLU A 1 231 ? 22.981 13.143 -19.637 1.00 91.88 231 GLU A O 1
ATOM 1954 N N . ILE A 1 232 ? 23.355 10.930 -19.475 1.00 92.88 232 ILE A N 1
ATOM 1955 C CA . ILE A 1 232 ? 21.934 10.533 -19.463 1.00 92.88 232 ILE A CA 1
ATOM 1956 C C . ILE A 1 232 ? 21.196 11.190 -18.289 1.00 92.88 232 ILE A C 1
ATOM 1958 O O . ILE A 1 232 ? 20.125 11.773 -18.461 1.00 92.88 232 ILE A O 1
ATOM 1962 N N . THR A 1 233 ? 21.779 11.142 -17.089 1.00 90.50 233 THR A N 1
ATOM 1963 C CA . THR A 1 233 ? 21.164 11.698 -15.874 1.00 90.50 233 THR A CA 1
ATOM 1964 C C . THR A 1 233 ? 20.944 13.201 -16.003 1.00 90.50 233 THR A C 1
ATOM 1966 O O . THR A 1 233 ? 19.890 13.715 -15.604 1.00 90.50 233 THR A O 1
ATOM 1969 N N . ARG A 1 234 ? 21.941 13.913 -16.548 1.00 88.56 234 ARG A N 1
ATOM 1970 C CA . ARG A 1 234 ? 21.869 15.351 -16.814 1.00 88.56 234 ARG A CA 1
ATOM 1971 C C . ARG A 1 234 ? 20.760 15.648 -17.814 1.00 88.56 234 ARG A C 1
ATOM 1973 O O . ARG A 1 234 ? 19.919 16.483 -17.504 1.00 88.56 234 ARG A O 1
ATOM 1980 N N . TYR A 1 235 ? 20.726 14.921 -18.931 1.00 91.25 235 TYR A N 1
ATOM 1981 C CA . TYR A 1 235 ? 19.722 15.093 -19.976 1.00 91.25 235 TYR A CA 1
ATOM 1982 C C . TYR A 1 235 ? 18.296 14.928 -19.436 1.00 91.25 235 TYR A C 1
ATOM 1984 O O . TYR A 1 235 ? 17.502 15.860 -19.530 1.00 91.25 235 TYR A O 1
ATOM 1992 N N . VAL A 1 236 ? 17.981 13.805 -18.777 1.00 89.19 236 VAL A N 1
ATOM 1993 C CA . VAL A 1 236 ? 16.631 13.564 -18.228 1.00 89.19 236 VAL A CA 1
ATOM 1994 C C . VAL A 1 236 ? 16.227 14.666 -17.240 1.00 89.19 236 VAL A C 1
ATOM 1996 O O . VAL A 1 236 ? 15.097 15.150 -17.283 1.00 89.19 236 VAL A O 1
ATOM 1999 N N . SER A 1 237 ? 17.158 15.101 -16.383 1.00 85.38 237 SER A N 1
ATOM 2000 C CA . SER A 1 237 ? 16.892 16.144 -15.381 1.00 85.38 237 SER A CA 1
ATOM 2001 C C . SER A 1 237 ? 16.688 17.533 -16.000 1.00 85.38 237 SER A C 1
ATOM 2003 O O . SER A 1 237 ? 15.954 18.337 -15.434 1.00 85.38 237 SER A O 1
ATOM 2005 N N . SER A 1 238 ? 17.333 17.833 -17.135 1.00 85.31 238 SER A N 1
ATOM 2006 C CA . SER A 1 238 ? 17.150 19.103 -17.851 1.00 85.31 238 SER A CA 1
ATOM 2007 C C . SER A 1 238 ? 15.923 19.115 -18.759 1.00 85.31 238 SER A C 1
ATOM 2009 O O . SER A 1 238 ? 15.341 20.176 -18.956 1.00 85.31 238 SER A O 1
ATOM 2011 N N . SER A 1 239 ? 15.520 17.962 -19.304 1.00 84.19 239 SER A N 1
ATOM 2012 C CA . SER A 1 239 ? 14.407 17.886 -20.257 1.00 84.19 239 SER A CA 1
ATOM 2013 C C . SER A 1 239 ? 13.040 18.030 -19.586 1.00 84.19 239 SER A C 1
ATOM 2015 O O . SER A 1 239 ? 12.103 18.533 -20.201 1.00 84.19 239 SER A O 1
ATOM 2017 N N . ARG A 1 240 ? 12.893 17.592 -18.327 1.00 79.75 240 ARG A N 1
ATOM 2018 C CA . ARG A 1 240 ? 11.607 17.591 -17.611 1.00 79.75 240 ARG A CA 1
ATOM 2019 C C . ARG A 1 240 ? 11.781 17.935 -16.129 1.00 79.75 240 ARG A C 1
ATOM 2021 O O . ARG A 1 240 ? 12.214 17.104 -15.333 1.00 79.75 240 ARG A O 1
ATOM 2028 N N . SER A 1 241 ? 11.402 19.157 -15.750 1.00 80.25 241 SER A N 1
ATOM 2029 C CA . SER A 1 241 ? 11.523 19.666 -14.372 1.00 80.25 241 SER A CA 1
ATOM 2030 C C . SER A 1 241 ? 10.510 19.070 -13.388 1.00 80.25 241 SER A C 1
ATOM 2032 O O . SER A 1 241 ? 10.687 19.172 -12.177 1.00 80.25 241 SER A O 1
ATOM 2034 N N . ASP A 1 242 ? 9.453 18.435 -13.894 1.00 78.75 242 ASP A N 1
ATOM 2035 C CA . ASP A 1 242 ? 8.405 17.770 -13.119 1.00 78.75 242 ASP A CA 1
ATOM 2036 C C . ASP A 1 242 ? 8.771 16.337 -12.696 1.00 78.75 242 ASP A C 1
ATOM 2038 O O . ASP A 1 242 ? 8.001 15.683 -11.981 1.00 78.75 242 ASP A O 1
ATOM 2042 N N . LEU A 1 243 ? 9.946 15.848 -13.103 1.00 81.50 243 LEU A N 1
ATOM 2043 C CA . LEU A 1 243 ? 10.478 14.566 -12.662 1.00 81.50 243 LEU A CA 1
ATOM 2044 C C . LEU A 1 243 ? 11.270 14.712 -11.369 1.00 81.50 243 LEU A C 1
ATOM 2046 O O . LEU A 1 243 ? 12.202 15.509 -11.274 1.00 81.50 243 LEU A O 1
ATOM 2050 N N . TYR A 1 244 ? 10.964 13.864 -10.388 1.00 84.19 244 TYR A N 1
ATOM 2051 C CA . TYR A 1 244 ? 11.838 13.681 -9.234 1.00 84.19 244 TYR A CA 1
ATOM 2052 C C . TYR A 1 244 ? 12.667 12.408 -9.402 1.00 84.19 244 TYR A C 1
ATOM 2054 O O . TYR A 1 244 ? 12.172 11.380 -9.869 1.00 84.19 244 TYR A O 1
ATOM 2062 N N . LYS A 1 245 ? 13.939 12.470 -9.005 1.00 84.75 245 LYS A N 1
ATOM 2063 C CA . LYS A 1 245 ? 14.874 11.341 -9.071 1.00 84.75 245 LYS A CA 1
ATOM 2064 C C . LYS A 1 245 ? 15.084 10.719 -7.694 1.00 84.75 245 LYS A C 1
ATOM 2066 O O . LYS A 1 245 ? 15.154 11.435 -6.696 1.00 84.75 245 LYS A O 1
ATOM 2071 N N . LYS A 1 246 ? 15.235 9.396 -7.636 1.00 77.62 246 LYS A N 1
ATOM 2072 C CA . LYS A 1 246 ? 15.649 8.664 -6.432 1.00 77.62 246 LYS A CA 1
ATOM 2073 C C . LYS A 1 246 ? 16.663 7.587 -6.804 1.00 77.62 246 LYS A C 1
ATOM 2075 O O . LYS A 1 246 ? 16.461 6.835 -7.753 1.00 77.62 246 LYS A O 1
ATOM 2080 N N . THR A 1 247 ? 17.751 7.525 -6.050 1.00 77.44 247 THR A N 1
ATOM 2081 C CA . THR A 1 247 ? 18.787 6.496 -6.178 1.00 77.44 247 THR A CA 1
ATOM 2082 C C . THR A 1 247 ? 18.414 5.268 -5.357 1.00 77.44 247 THR A C 1
ATOM 2084 O O . THR A 1 247 ? 17.947 5.413 -4.226 1.00 77.44 247 THR A O 1
ATOM 2087 N N . PHE A 1 248 ? 18.646 4.075 -5.900 1.00 67.38 248 PHE A N 1
ATOM 2088 C CA . PHE A 1 248 ? 18.359 2.806 -5.230 1.00 67.38 248 PHE A CA 1
ATOM 2089 C C . PHE A 1 248 ? 19.606 1.930 -5.151 1.00 67.38 248 PHE A C 1
ATOM 2091 O O . PHE A 1 248 ? 20.378 1.838 -6.109 1.00 67.38 248 PHE A O 1
ATOM 2098 N N . PHE A 1 249 ? 19.781 1.296 -3.991 1.00 65.44 249 PHE A N 1
ATOM 2099 C CA . PHE A 1 249 ? 20.867 0.365 -3.707 1.00 65.44 249 PHE A CA 1
ATOM 2100 C C . PHE A 1 249 ? 20.348 -0.747 -2.786 1.00 65.44 249 PHE A C 1
ATOM 2102 O O . PHE A 1 249 ? 20.654 -0.782 -1.598 1.00 65.44 249 PHE A O 1
ATOM 2109 N N . GLU A 1 250 ? 19.506 -1.623 -3.329 1.00 54.91 250 GLU A N 1
ATOM 2110 C CA . GLU A 1 250 ? 18.885 -2.725 -2.587 1.00 54.91 250 GLU A CA 1
ATOM 2111 C C . GLU A 1 250 ? 18.941 -4.011 -3.420 1.00 54.91 250 GLU A C 1
ATOM 2113 O O . GLU A 1 250 ? 18.714 -4.000 -4.632 1.00 54.91 250 GLU A O 1
ATOM 2118 N N . ASN A 1 251 ? 19.245 -5.132 -2.759 1.00 60.84 251 ASN A N 1
ATOM 2119 C CA . ASN A 1 251 ? 19.333 -6.463 -3.365 1.00 60.84 251 ASN A CA 1
ATOM 2120 C C . ASN A 1 251 ? 20.265 -6.504 -4.601 1.00 60.84 251 ASN A C 1
ATOM 2122 O O . ASN A 1 251 ? 21.484 -6.354 -4.487 1.00 60.84 251 ASN A O 1
ATOM 2126 N N . SER A 1 252 ? 19.678 -6.719 -5.783 1.00 52.56 252 SER A N 1
ATOM 2127 C CA . SER A 1 252 ? 20.308 -6.837 -7.103 1.00 52.56 252 SER A CA 1
ATOM 2128 C C . SER A 1 252 ? 20.173 -5.575 -7.966 1.00 52.56 252 SER A C 1
ATOM 2130 O O . SER A 1 252 ? 20.819 -5.493 -9.017 1.00 52.56 252 SER A O 1
ATOM 2132 N N . TYR A 1 253 ? 19.374 -4.594 -7.531 1.00 58.75 253 TYR A N 1
ATOM 2133 C CA . TYR A 1 253 ? 19.102 -3.371 -8.277 1.00 58.75 253 TYR A CA 1
ATOM 2134 C C . TYR A 1 253 ? 19.938 -2.211 -7.740 1.00 58.75 253 TYR A C 1
ATOM 2136 O O . TYR A 1 253 ? 19.856 -1.817 -6.574 1.00 58.75 253 TYR A O 1
ATOM 2144 N N . LYS A 1 254 ? 20.754 -1.642 -8.623 1.00 79.19 254 LYS A N 1
ATOM 2145 C CA . LYS A 1 254 ? 21.618 -0.501 -8.326 1.00 79.19 254 LYS A CA 1
ATOM 2146 C C . LYS A 1 254 ? 21.411 0.508 -9.435 1.00 79.19 254 LYS A C 1
ATOM 2148 O O . LYS A 1 254 ? 21.679 0.181 -10.584 1.00 79.19 254 LYS A O 1
ATOM 2153 N N . GLY A 1 255 ? 20.889 1.690 -9.130 1.00 86.25 255 GLY A N 1
ATOM 2154 C CA . GLY A 1 255 ? 20.419 2.558 -10.204 1.00 86.25 255 GLY A CA 1
ATOM 2155 C C . GLY A 1 255 ? 19.753 3.859 -9.789 1.00 86.25 255 GLY A C 1
ATOM 2156 O O . GLY A 1 255 ? 19.745 4.240 -8.616 1.00 86.25 255 GLY A O 1
ATOM 2157 N N . ILE A 1 256 ? 19.180 4.535 -10.783 1.00 86.81 256 ILE A N 1
ATOM 2158 C CA . ILE A 1 256 ? 18.453 5.801 -10.644 1.00 86.81 256 ILE A CA 1
ATOM 2159 C C . ILE A 1 256 ? 17.054 5.621 -11.219 1.00 86.81 256 ILE A C 1
ATOM 2161 O O . ILE A 1 256 ? 16.906 5.263 -12.381 1.00 86.81 256 ILE A O 1
ATOM 2165 N N . ASN A 1 257 ? 16.030 5.930 -10.435 1.00 85.88 257 ASN A N 1
ATOM 2166 C CA . ASN A 1 257 ? 14.654 5.957 -10.914 1.00 85.88 257 ASN A CA 1
ATOM 2167 C C . ASN A 1 257 ? 14.173 7.403 -11.017 1.00 85.88 257 ASN A C 1
ATOM 2169 O O . ASN A 1 257 ? 14.360 8.195 -10.088 1.00 85.88 257 ASN A O 1
ATOM 2173 N N . TYR A 1 258 ? 13.507 7.718 -12.121 1.00 87.00 258 TYR A N 1
ATOM 2174 C CA . TYR A 1 258 ? 12.800 8.969 -12.338 1.00 87.00 258 TYR A CA 1
ATOM 2175 C C . TYR A 1 258 ? 11.310 8.734 -12.261 1.00 87.00 258 TYR A C 1
ATOM 2177 O O . TYR A 1 258 ? 10.754 7.818 -12.874 1.00 87.00 258 TYR A O 1
ATOM 2185 N N . TYR A 1 259 ? 10.659 9.615 -11.526 1.00 81.44 259 TYR A N 1
ATOM 2186 C CA . TYR A 1 259 ? 9.255 9.511 -11.226 1.00 81.44 259 TYR A CA 1
ATOM 2187 C C . TYR A 1 259 ? 8.521 10.748 -11.701 1.00 81.44 259 TYR A C 1
ATOM 2189 O O . TYR A 1 259 ? 8.930 11.875 -11.427 1.00 81.44 259 TYR A O 1
ATOM 2197 N N . LEU A 1 260 ? 7.367 10.510 -12.312 1.00 79.94 260 LEU A N 1
ATOM 2198 C CA . LEU A 1 260 ? 6.370 11.531 -12.571 1.00 79.94 260 LEU A CA 1
ATOM 2199 C C . LEU A 1 260 ? 5.239 11.357 -11.551 1.00 79.94 260 LEU A C 1
ATOM 2201 O O . LEU A 1 260 ? 4.600 10.300 -11.472 1.00 79.94 260 LEU A O 1
ATOM 2205 N N . LYS A 1 261 ? 4.994 12.388 -10.735 1.00 77.44 261 LYS A N 1
ATOM 2206 C CA . LYS A 1 261 ? 4.046 12.379 -9.599 1.00 77.44 261 LYS A CA 1
ATOM 2207 C C . LYS A 1 261 ? 4.358 11.324 -8.523 1.00 77.44 261 LYS A C 1
ATOM 2209 O O . LYS A 1 261 ? 4.920 11.660 -7.493 1.00 77.44 261 LYS A O 1
ATOM 2214 N N . ARG A 1 262 ? 3.924 10.073 -8.701 1.00 68.31 262 ARG A N 1
ATOM 2215 C CA . ARG A 1 262 ? 4.171 8.928 -7.788 1.00 68.31 262 ARG A CA 1
ATOM 2216 C C . ARG A 1 262 ? 4.462 7.629 -8.551 1.00 68.31 262 ARG A C 1
ATOM 2218 O O . ARG A 1 262 ? 4.541 6.562 -7.951 1.00 68.31 262 ARG A O 1
ATOM 2225 N N . LYS A 1 263 ? 4.579 7.696 -9.879 1.00 74.56 263 LYS A N 1
ATOM 2226 C CA . LYS A 1 263 ? 4.831 6.541 -10.742 1.00 74.56 263 LYS A CA 1
ATOM 2227 C C . LYS A 1 263 ? 6.271 6.619 -11.228 1.00 74.56 263 LYS A C 1
ATOM 2229 O O . LYS A 1 263 ? 6.659 7.656 -11.759 1.00 74.56 263 LYS A O 1
ATOM 2234 N N . SER A 1 264 ? 7.045 5.545 -11.050 1.00 82.62 264 SER A N 1
ATOM 2235 C CA . SER A 1 264 ? 8.337 5.446 -11.736 1.00 82.62 264 SER A CA 1
ATOM 2236 C C . SER A 1 264 ? 8.068 5.334 -13.226 1.00 82.62 264 SER A C 1
ATOM 2238 O O . SER A 1 264 ? 7.181 4.563 -13.601 1.00 82.62 264 SER A O 1
ATOM 2240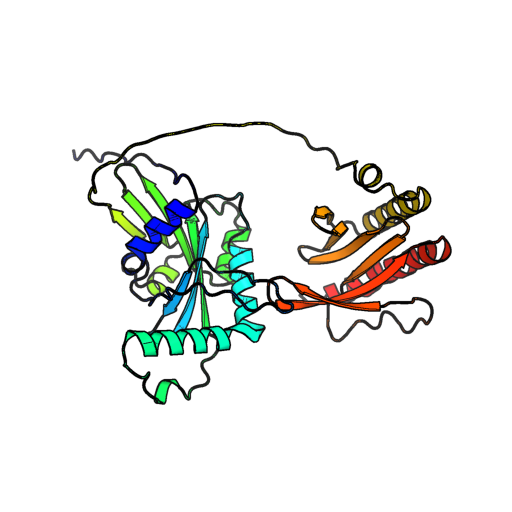 N N . ILE A 1 265 ? 8.771 6.120 -14.033 1.00 87.31 265 ILE A N 1
ATOM 2241 C CA . ILE A 1 265 ? 8.583 6.196 -15.486 1.00 87.31 265 ILE A CA 1
ATOM 2242 C C . ILE A 1 265 ? 9.867 5.915 -16.269 1.00 87.31 265 ILE A C 1
ATOM 2244 O O . ILE A 1 265 ? 9.773 5.515 -17.426 1.00 87.31 265 ILE A O 1
ATOM 2248 N N . ILE A 1 266 ? 11.038 6.113 -15.656 1.00 92.12 266 ILE A N 1
ATOM 2249 C CA . ILE A 1 266 ? 12.342 5.746 -16.213 1.00 92.12 266 ILE A CA 1
ATOM 2250 C C . ILE A 1 266 ? 13.151 5.111 -15.093 1.00 92.12 266 ILE A C 1
ATOM 2252 O O . ILE A 1 266 ? 13.293 5.713 -14.030 1.00 92.12 266 ILE A O 1
ATOM 2256 N N . ASN A 1 267 ? 13.710 3.935 -15.344 1.00 91.31 267 ASN A N 1
ATOM 2257 C CA . ASN A 1 267 ? 14.640 3.275 -14.438 1.00 91.31 267 ASN A CA 1
ATOM 2258 C C . ASN A 1 267 ? 15.987 3.101 -15.165 1.00 91.31 267 ASN A C 1
ATOM 2260 O O . ASN A 1 267 ? 16.039 2.568 -16.270 1.00 91.31 267 ASN A O 1
ATOM 2264 N N . LEU A 1 268 ? 17.073 3.578 -14.560 1.00 91.88 268 LEU A N 1
ATOM 2265 C CA . LEU A 1 268 ? 18.449 3.390 -15.017 1.00 91.88 268 LEU A CA 1
ATOM 2266 C C . LEU A 1 268 ? 19.119 2.373 -14.105 1.00 91.88 268 LEU A C 1
ATOM 2268 O O . LEU A 1 268 ? 19.582 2.727 -13.020 1.00 91.88 268 LEU A O 1
ATOM 2272 N N . GLU A 1 269 ? 19.178 1.120 -14.531 1.00 90.06 269 GLU A N 1
ATOM 2273 C CA . GLU A 1 269 ? 19.857 0.070 -13.779 1.00 90.06 269 GLU A CA 1
ATOM 2274 C C . GLU A 1 269 ? 21.312 -0.052 -14.230 1.00 90.06 269 GLU A C 1
ATOM 2276 O O . GLU A 1 269 ? 21.620 -0.112 -15.420 1.00 90.06 269 GLU A O 1
ATOM 2281 N N . LEU A 1 270 ? 22.221 -0.116 -13.267 1.00 88.25 270 LEU A N 1
ATOM 2282 C CA . LEU A 1 270 ? 23.656 -0.148 -13.486 1.00 88.25 270 LEU A CA 1
ATOM 2283 C C . LEU A 1 270 ? 24.172 -1.577 -13.383 1.00 88.25 270 LEU A C 1
ATOM 2285 O O . LEU A 1 270 ? 24.052 -2.242 -12.348 1.00 88.25 270 LEU A O 1
ATOM 2289 N N . LYS A 1 271 ? 24.804 -2.027 -14.463 1.00 87.50 271 LYS A N 1
ATOM 2290 C CA . LYS A 1 271 ? 25.679 -3.198 -14.490 1.00 87.50 271 LYS A CA 1
ATOM 2291 C C . LYS A 1 271 ? 27.114 -2.715 -14.714 1.00 87.50 271 LYS A C 1
ATOM 2293 O O . LYS A 1 271 ? 27.340 -1.554 -15.037 1.00 87.50 271 LYS A O 1
ATOM 2298 N N . LYS A 1 272 ? 28.089 -3.603 -14.514 1.00 84.19 272 LYS A N 1
ATOM 2299 C CA . LYS A 1 272 ? 29.519 -3.261 -14.574 1.00 84.19 272 LYS A CA 1
ATOM 2300 C C . LYS A 1 272 ? 29.915 -2.571 -15.892 1.00 84.19 272 LYS A C 1
ATOM 2302 O O . LYS A 1 272 ? 30.632 -1.578 -15.865 1.00 84.19 272 LYS A O 1
ATOM 2307 N N . ASP A 1 273 ? 29.405 -3.090 -17.006 1.00 88.25 273 ASP A N 1
ATOM 2308 C CA . ASP A 1 273 ? 29.793 -2.771 -18.385 1.00 88.25 273 ASP A CA 1
ATOM 2309 C C . ASP A 1 273 ? 28.661 -2.133 -19.217 1.00 88.25 273 ASP A C 1
ATOM 2311 O O . ASP A 1 273 ? 28.819 -1.908 -20.418 1.00 88.25 273 ASP A O 1
ATOM 2315 N N . LYS A 1 274 ? 27.497 -1.865 -18.609 1.00 93.19 274 LYS A N 1
ATOM 2316 C CA . LYS A 1 274 ? 26.313 -1.337 -19.306 1.00 93.19 274 LYS A CA 1
ATOM 2317 C C . LYS A 1 274 ? 25.301 -0.683 -18.369 1.00 93.19 274 LYS A C 1
ATOM 2319 O O . LYS A 1 274 ? 25.224 -1.008 -17.184 1.00 93.19 274 LYS A O 1
ATOM 2324 N N . ILE A 1 275 ? 24.461 0.172 -18.942 1.00 93.06 275 ILE A N 1
ATOM 2325 C CA . ILE A 1 275 ? 23.261 0.736 -18.320 1.00 93.06 275 ILE A CA 1
ATOM 2326 C C . ILE A 1 275 ? 22.047 0.090 -18.987 1.00 93.06 275 ILE A C 1
ATOM 2328 O O . ILE A 1 275 ? 21.962 0.031 -20.214 1.00 93.06 275 ILE A O 1
ATOM 2332 N N . LEU A 1 276 ? 21.109 -0.397 -18.184 1.00 93.25 276 LEU A N 1
ATOM 2333 C CA . LEU A 1 276 ? 19.803 -0.841 -18.653 1.00 93.25 276 LEU A CA 1
ATOM 2334 C C . LEU A 1 276 ? 18.828 0.324 -18.464 1.00 93.25 276 LEU A C 1
ATOM 2336 O O . LEU A 1 276 ? 18.538 0.727 -17.336 1.00 93.25 276 LEU A O 1
ATOM 2340 N N . LEU A 1 277 ? 18.383 0.897 -19.579 1.00 93.62 277 LEU A N 1
ATOM 2341 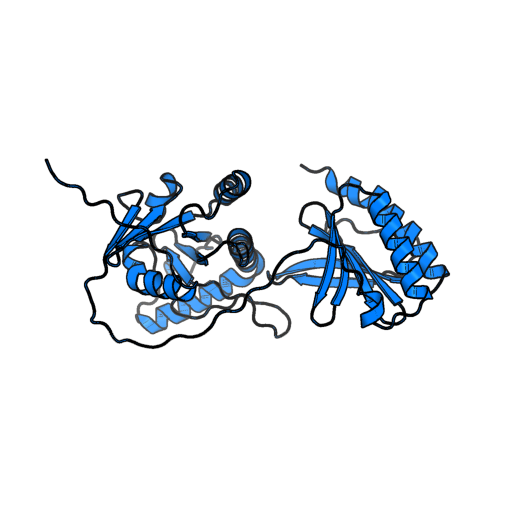C CA . LEU A 1 277 ? 17.413 1.980 -19.635 1.00 93.62 277 LEU A CA 1
ATOM 2342 C C . LEU A 1 277 ? 16.018 1.382 -19.802 1.00 93.62 277 LEU A C 1
ATOM 2344 O O . LEU A 1 277 ? 15.658 0.879 -20.863 1.00 93.62 277 LEU A O 1
ATOM 2348 N N . TRP A 1 278 ? 15.227 1.464 -18.748 1.00 91.81 278 TRP A N 1
ATOM 2349 C CA . TRP A 1 278 ? 13.869 0.950 -18.690 1.00 91.81 278 TRP A CA 1
ATOM 2350 C C . TRP A 1 278 ? 12.872 2.102 -18.805 1.00 91.81 278 TRP A C 1
ATOM 2352 O O . TRP A 1 278 ? 12.901 3.036 -18.001 1.00 91.81 278 TRP A O 1
ATOM 2362 N N . LEU A 1 279 ? 11.963 2.018 -19.771 1.00 90.44 279 LEU A N 1
ATOM 2363 C CA . LEU A 1 279 ? 10.922 3.009 -20.041 1.00 90.44 279 LEU A CA 1
ATOM 2364 C C . LEU A 1 279 ? 9.552 2.399 -19.763 1.00 90.44 279 LEU A C 1
ATOM 2366 O O . LEU A 1 279 ? 9.224 1.332 -20.282 1.00 90.44 279 LEU A O 1
ATOM 2370 N N . ARG A 1 280 ? 8.753 3.056 -18.923 1.00 85.50 280 ARG A N 1
ATOM 2371 C CA . ARG A 1 280 ? 7.431 2.550 -18.551 1.00 85.50 280 ARG A CA 1
ATOM 2372 C C . ARG A 1 280 ? 6.422 2.740 -19.677 1.00 85.50 280 ARG A C 1
ATOM 2374 O O . ARG A 1 280 ? 6.251 3.840 -20.191 1.00 85.50 280 ARG A O 1
ATOM 2381 N N . VAL A 1 281 ? 5.652 1.700 -19.955 1.00 81.31 281 VAL A N 1
ATOM 2382 C CA . VAL A 1 281 ? 4.440 1.787 -20.769 1.00 81.31 281 VAL A CA 1
ATOM 2383 C C . VAL A 1 281 ? 3.283 2.223 -19.869 1.00 81.31 281 VAL A C 1
ATOM 2385 O O . VAL A 1 281 ? 3.036 1.616 -18.822 1.00 81.31 281 VAL A O 1
ATOM 2388 N N . ILE A 1 282 ? 2.615 3.325 -20.217 1.00 70.44 282 ILE A N 1
ATOM 2389 C CA . ILE A 1 282 ? 1.590 3.934 -19.354 1.00 70.44 282 ILE A CA 1
ATOM 2390 C C . ILE A 1 282 ? 0.179 3.436 -19.707 1.00 70.44 282 ILE A C 1
ATOM 2392 O O . ILE A 1 282 ? -0.625 3.283 -18.786 1.00 70.44 282 ILE A O 1
ATOM 2396 N N . GLU A 1 283 ? -0.085 3.093 -20.972 1.00 61.06 283 GLU A N 1
ATOM 2397 C CA . GLU A 1 283 ? -1.347 2.499 -21.437 1.00 61.06 283 GLU A CA 1
ATOM 2398 C C . GLU A 1 283 ? -1.113 1.291 -22.355 1.00 61.06 283 GLU A C 1
ATOM 2400 O O . GLU A 1 283 ? -0.196 1.284 -23.171 1.00 61.06 283 GLU A O 1
ATOM 2405 N N . GLU A 1 284 ? -1.961 0.267 -22.217 1.00 47.19 284 GLU A N 1
ATOM 2406 C CA . GLU A 1 284 ? -1.861 -1.030 -22.913 1.00 47.19 284 GLU A CA 1
ATOM 2407 C C . GLU A 1 284 ? -2.081 -0.921 -24.434 1.00 47.19 284 GLU A C 1
ATOM 2409 O O . GLU A 1 284 ? -1.594 -1.747 -25.200 1.00 47.19 284 GLU A O 1
ATOM 2414 N N . LYS A 1 285 ? -2.786 0.130 -24.873 1.00 49.59 285 LYS A N 1
ATOM 2415 C CA . LYS A 1 285 ? -3.169 0.364 -26.274 1.00 49.59 285 LYS A CA 1
ATOM 2416 C C . LYS A 1 285 ? -2.118 1.148 -27.064 1.00 49.59 285 LYS A C 1
ATOM 2418 O O . LYS A 1 285 ? -2.158 1.133 -28.286 1.00 49.59 285 LYS A O 1
ATOM 2423 N N . ASP A 1 286 ? -1.170 1.784 -26.374 1.00 53.56 286 ASP A N 1
ATOM 2424 C CA . ASP A 1 286 ? -0.272 2.779 -26.959 1.00 53.56 286 ASP A CA 1
ATOM 2425 C C . ASP A 1 286 ? 1.161 2.628 -26.445 1.00 53.56 286 ASP A C 1
ATOM 2427 O O . ASP A 1 286 ? 1.642 3.387 -25.602 1.00 53.56 286 ASP A O 1
ATOM 2431 N N . PHE A 1 287 ? 1.892 1.669 -27.009 1.00 49.06 287 PHE A N 1
ATOM 2432 C CA . PHE A 1 287 ? 3.356 1.726 -27.015 1.00 49.06 287 PHE A CA 1
ATOM 2433 C C . PHE A 1 287 ? 3.943 1.111 -28.279 1.00 49.06 287 PHE A C 1
ATOM 2435 O O . PHE A 1 287 ? 4.806 0.228 -28.236 1.00 49.06 287 PHE A O 1
ATOM 2442 N N . ASP A 1 288 ? 3.492 1.613 -29.422 1.00 51.88 288 ASP A N 1
ATOM 2443 C CA . ASP A 1 288 ? 4.349 1.627 -30.594 1.00 51.88 288 ASP A CA 1
ATOM 2444 C C . ASP A 1 288 ? 5.186 2.911 -30.484 1.00 51.88 288 ASP A C 1
ATOM 2446 O O . ASP A 1 288 ? 4.705 4.003 -30.788 1.00 51.88 288 ASP A O 1
ATOM 2450 N N . LEU A 1 289 ? 6.429 2.827 -29.985 1.00 52.38 289 LEU A N 1
ATOM 2451 C CA . LEU A 1 289 ? 7.395 3.951 -29.946 1.00 52.38 289 LEU A CA 1
ATOM 2452 C C . LEU A 1 289 ? 7.803 4.426 -31.361 1.00 52.38 289 LEU A C 1
ATOM 2454 O O . LEU A 1 289 ? 8.882 4.971 -31.567 1.00 52.38 289 LEU A O 1
ATOM 2458 N N . GLY A 1 290 ? 6.929 4.225 -32.343 1.00 42.47 290 GLY A N 1
ATOM 2459 C CA . GLY A 1 290 ? 7.275 4.106 -33.733 1.00 42.47 290 GLY A CA 1
ATOM 2460 C C . GLY A 1 290 ? 7.988 2.781 -33.960 1.00 42.47 290 GLY A C 1
ATOM 2461 O O . GLY A 1 290 ? 9.078 2.536 -33.455 1.00 42.47 290 GLY A O 1
ATOM 2462 N N . ALA A 1 291 ? 7.429 1.970 -34.838 1.00 39.88 291 ALA A N 1
ATOM 2463 C CA . ALA A 1 291 ? 7.997 1.632 -36.137 1.00 39.88 291 ALA A CA 1
ATOM 2464 C C . ALA A 1 291 ? 9.111 2.568 -36.704 1.00 39.88 291 ALA A C 1
ATOM 2466 O O . ALA A 1 291 ? 9.129 2.841 -37.903 1.00 39.88 291 ALA A O 1
ATOM 2467 N N . THR A 1 292 ? 10.081 3.039 -35.917 1.00 45.59 292 THR A N 1
ATOM 2468 C CA . THR A 1 292 ? 11.417 3.354 -36.419 1.00 45.59 292 THR A CA 1
ATOM 2469 C C . THR A 1 292 ? 12.259 2.118 -36.150 1.00 45.59 292 THR A C 1
ATOM 2471 O O . THR A 1 292 ? 12.471 1.703 -35.015 1.00 45.59 292 THR A O 1
ATOM 2474 N N . ARG A 1 293 ? 12.710 1.464 -37.220 1.00 51.56 293 ARG A N 1
ATOM 2475 C CA . ARG A 1 293 ? 13.502 0.219 -37.196 1.00 51.56 293 ARG A CA 1
ATOM 2476 C C . ARG A 1 293 ? 14.891 0.375 -36.531 1.00 51.56 293 ARG A C 1
ATOM 2478 O O . ARG A 1 293 ? 15.769 -0.442 -36.780 1.00 51.56 293 ARG A O 1
ATOM 2485 N N . GLU A 1 294 ? 15.108 1.419 -35.733 1.00 56.09 294 GLU A N 1
ATOM 2486 C CA . GLU A 1 294 ? 16.417 1.904 -35.280 1.00 56.09 294 GLU A CA 1
ATOM 2487 C C . GLU A 1 294 ? 16.762 1.498 -33.835 1.00 56.09 294 GLU A C 1
ATOM 2489 O O . GLU A 1 294 ? 17.941 1.427 -33.495 1.00 56.09 294 GLU A O 1
ATOM 2494 N N . PHE A 1 295 ? 15.779 1.160 -32.986 1.00 61.28 295 PHE A N 1
ATOM 2495 C CA . PHE A 1 295 ? 16.026 0.789 -31.584 1.00 61.28 295 PHE A CA 1
ATOM 2496 C C . PHE A 1 295 ? 15.690 -0.681 -31.302 1.00 61.28 295 PHE A C 1
ATOM 2498 O O . PHE A 1 295 ? 14.570 -1.137 -31.525 1.00 61.28 295 PHE A O 1
ATOM 2505 N N . SER A 1 296 ? 16.646 -1.425 -30.739 1.00 69.06 296 SER A N 1
ATOM 2506 C CA . SER A 1 296 ? 16.408 -2.786 -30.242 1.00 69.06 296 SER A CA 1
ATOM 2507 C C . SER A 1 296 ? 15.823 -2.731 -28.828 1.00 69.06 296 SER A C 1
ATOM 2509 O O . SER A 1 296 ? 16.560 -2.594 -27.849 1.00 69.06 296 SER A O 1
ATOM 2511 N N . LEU A 1 297 ? 14.491 -2.775 -28.728 1.00 74.44 297 LEU A N 1
ATOM 2512 C CA . LEU A 1 297 ? 13.752 -2.724 -27.464 1.00 74.44 297 LEU A CA 1
ATOM 2513 C C . LEU A 1 297 ? 13.218 -4.104 -27.075 1.00 74.44 297 LEU A C 1
ATOM 2515 O O . LEU A 1 297 ? 12.565 -4.770 -27.877 1.00 74.44 297 LEU A O 1
ATOM 2519 N N . GLN A 1 298 ? 13.438 -4.506 -25.825 1.00 78.31 298 GLN A N 1
ATOM 2520 C CA . GLN A 1 298 ? 12.873 -5.738 -25.267 1.00 78.31 298 GLN A CA 1
ATOM 2521 C C . GLN A 1 298 ? 11.612 -5.425 -24.454 1.00 78.31 298 GLN A C 1
ATOM 2523 O O . GLN A 1 298 ? 11.595 -4.471 -23.674 1.00 78.31 298 GLN A O 1
ATOM 2528 N N . ASN A 1 299 ? 10.553 -6.213 -24.663 1.00 77.69 299 ASN A N 1
ATOM 2529 C CA . ASN A 1 299 ? 9.337 -6.151 -23.853 1.00 77.69 299 ASN A CA 1
ATOM 2530 C C . ASN A 1 299 ? 9.567 -6.903 -22.558 1.00 77.69 299 ASN A C 1
ATOM 2532 O O . ASN A 1 299 ? 9.921 -8.078 -22.589 1.00 77.69 299 ASN A O 1
ATOM 2536 N N . GLU A 1 300 ? 9.284 -6.249 -21.446 1.00 74.44 300 GLU A N 1
ATOM 2537 C CA . GLU A 1 300 ? 9.420 -6.853 -20.134 1.00 74.44 300 GLU A CA 1
ATOM 2538 C C . GLU A 1 300 ? 8.170 -6.566 -19.310 1.00 74.44 300 GLU A C 1
ATOM 2540 O O . GLU A 1 300 ? 7.616 -5.460 -19.334 1.00 74.44 300 GLU A O 1
ATOM 2545 N N . ARG A 1 301 ? 7.714 -7.595 -18.596 1.00 70.81 301 ARG A N 1
ATOM 2546 C CA . ARG A 1 301 ? 6.538 -7.540 -17.730 1.00 70.81 301 ARG A CA 1
ATOM 2547 C C . ARG A 1 301 ? 7.007 -7.598 -16.287 1.00 70.81 301 ARG A C 1
ATOM 2549 O O . ARG A 1 301 ? 7.610 -8.588 -15.877 1.00 70.81 301 ARG A O 1
ATOM 2556 N N . ASP A 1 302 ? 6.699 -6.556 -15.526 1.00 63.25 302 ASP A N 1
ATOM 2557 C CA . ASP A 1 302 ? 6.898 -6.544 -14.082 1.00 63.25 302 ASP A CA 1
ATOM 2558 C C . ASP A 1 302 ? 5.540 -6.569 -13.385 1.00 63.25 302 ASP A C 1
ATOM 2560 O O . ASP A 1 302 ? 4.634 -5.814 -13.736 1.00 63.25 302 ASP A O 1
ATOM 2564 N N . ILE A 1 303 ? 5.388 -7.442 -12.397 1.00 54.25 303 ILE A N 1
ATOM 2565 C CA . ILE A 1 303 ? 4.198 -7.490 -11.554 1.00 54.25 303 ILE A CA 1
ATOM 2566 C C . ILE A 1 303 ? 4.621 -6.898 -10.229 1.00 54.25 303 ILE A C 1
ATOM 2568 O O . ILE A 1 303 ? 5.448 -7.460 -9.508 1.00 54.25 303 ILE A O 1
ATOM 2572 N N . ASN A 1 304 ? 4.061 -5.737 -9.898 1.00 56.34 304 ASN A N 1
ATOM 2573 C CA . ASN A 1 304 ? 4.397 -5.120 -8.628 1.00 56.34 304 ASN A CA 1
ATOM 2574 C C . ASN A 1 304 ? 3.929 -6.011 -7.457 1.00 56.34 304 ASN A C 1
ATOM 2576 O O . ASN A 1 304 ? 3.150 -6.948 -7.616 1.00 56.34 304 ASN A O 1
ATOM 2580 N N . ARG A 1 305 ? 4.349 -5.687 -6.231 1.00 51.31 305 ARG A N 1
ATOM 2581 C CA . ARG A 1 305 ? 3.945 -6.436 -5.022 1.00 51.31 305 ARG A CA 1
ATOM 2582 C C . ARG A 1 305 ? 2.427 -6.509 -4.756 1.00 51.31 305 ARG A C 1
ATOM 2584 O O . ARG A 1 305 ? 2.035 -7.127 -3.777 1.00 51.31 305 ARG A O 1
ATOM 2591 N N . TRP A 1 306 ? 1.605 -5.854 -5.573 1.00 50.62 306 TRP A N 1
ATOM 2592 C CA . TRP A 1 306 ? 0.146 -5.814 -5.491 1.00 50.62 306 TRP A CA 1
ATOM 2593 C C . TRP A 1 306 ? -0.539 -6.559 -6.647 1.00 50.62 306 TRP A C 1
ATOM 2595 O O . TRP A 1 306 ? -1.741 -6.403 -6.829 1.00 50.62 306 TRP A O 1
ATOM 2605 N N . GLY A 1 307 ? 0.207 -7.312 -7.462 1.00 46.38 307 GLY A N 1
ATOM 2606 C CA . GLY A 1 307 ? -0.360 -8.066 -8.584 1.00 46.38 307 GLY A CA 1
ATOM 2607 C C . GLY A 1 307 ? -0.644 -7.224 -9.831 1.00 46.38 307 GLY A C 1
ATOM 2608 O O . GLY A 1 307 ? -1.151 -7.743 -10.816 1.00 46.38 307 GLY A O 1
ATOM 2609 N N . ARG A 1 308 ? -0.317 -5.922 -9.835 1.00 57.56 308 ARG A N 1
ATOM 2610 C CA . ARG A 1 308 ? -0.549 -5.079 -11.013 1.00 57.56 308 ARG A CA 1
ATOM 2611 C C . ARG A 1 308 ? 0.586 -5.238 -12.010 1.00 57.56 308 ARG A C 1
ATOM 2613 O O . ARG A 1 308 ? 1.734 -4.908 -11.699 1.00 57.56 308 ARG A O 1
ATOM 2620 N N . GLU A 1 309 ? 0.217 -5.623 -13.223 1.00 62.66 309 GLU A N 1
ATOM 2621 C CA . GLU A 1 309 ? 1.119 -5.618 -14.363 1.00 62.66 309 GLU A CA 1
ATOM 2622 C C . GLU A 1 309 ? 1.553 -4.189 -14.710 1.00 62.66 309 GLU A C 1
ATOM 2624 O O . GLU A 1 309 ? 0.758 -3.247 -14.831 1.00 62.66 309 GLU A O 1
ATOM 2629 N N . VAL A 1 310 ? 2.860 -4.024 -14.848 1.00 67.94 310 VAL A N 1
ATOM 2630 C CA . VAL A 1 310 ? 3.503 -2.847 -15.400 1.00 67.94 310 VAL A CA 1
ATOM 2631 C C . VAL A 1 310 ? 4.365 -3.317 -16.554 1.00 67.94 310 VAL A C 1
ATOM 2633 O O . VAL A 1 310 ? 5.284 -4.119 -16.390 1.00 67.94 310 VAL A O 1
ATOM 2636 N N . TRP A 1 311 ? 4.062 -2.788 -17.728 1.00 77.69 311 TRP A N 1
ATOM 2637 C CA . TRP A 1 311 ? 4.809 -3.072 -18.937 1.00 77.69 311 TRP A CA 1
ATOM 2638 C C . TRP A 1 311 ? 5.977 -2.097 -19.054 1.00 77.69 311 TRP A C 1
ATOM 2640 O O . TRP A 1 311 ? 5.838 -0.894 -18.807 1.00 77.69 311 TRP A O 1
ATOM 2650 N N . TRP A 1 312 ? 7.137 -2.622 -19.426 1.00 84.88 312 TRP A N 1
ATOM 2651 C CA . TRP A 1 312 ? 8.355 -1.854 -19.626 1.00 84.88 312 TRP A CA 1
ATOM 2652 C C . TRP A 1 312 ? 8.957 -2.170 -20.992 1.00 84.88 312 TRP A C 1
ATOM 2654 O O . TRP A 1 312 ? 8.873 -3.295 -21.487 1.00 84.88 312 TRP A O 1
ATOM 2664 N N . LYS A 1 313 ? 9.603 -1.168 -21.589 1.00 87.19 313 LYS A N 1
ATOM 2665 C CA . LYS A 1 313 ? 10.559 -1.368 -22.678 1.00 87.19 313 LYS A CA 1
ATOM 2666 C C . LYS A 1 313 ? 11.967 -1.190 -22.142 1.00 87.19 313 LYS A C 1
ATOM 2668 O O . LYS A 1 313 ? 12.268 -0.172 -21.521 1.00 87.19 313 LYS A O 1
ATOM 2673 N N . LEU A 1 314 ? 12.819 -2.165 -22.412 1.00 88.81 314 LEU A N 1
ATOM 2674 C CA . LEU A 1 314 ? 14.226 -2.147 -22.046 1.00 88.81 314 LEU A CA 1
ATOM 2675 C C . LEU A 1 314 ? 15.090 -1.787 -23.260 1.00 88.81 314 LEU A C 1
ATOM 2677 O O . LEU A 1 314 ? 14.959 -2.395 -24.321 1.00 88.81 314 LEU A O 1
ATOM 2681 N N . TYR A 1 315 ? 16.014 -0.849 -23.064 1.00 91.88 315 TYR A N 1
ATOM 2682 C CA . TYR A 1 315 ? 17.086 -0.498 -23.987 1.00 91.88 315 TYR A CA 1
ATOM 2683 C C . TYR A 1 315 ? 18.453 -0.621 -23.299 1.00 91.88 315 TYR A C 1
ATOM 2685 O O . TYR A 1 315 ? 18.613 -0.242 -22.139 1.00 91.88 315 TYR A O 1
ATOM 2693 N N . VAL A 1 316 ? 19.458 -1.151 -24.000 1.00 93.88 316 VAL A N 1
ATOM 2694 C CA . VAL A 1 316 ? 20.788 -1.413 -23.425 1.00 93.88 316 VAL A CA 1
ATOM 2695 C C . VAL A 1 316 ? 21.807 -0.406 -23.944 1.00 93.88 316 VAL A C 1
ATOM 2697 O O . VAL A 1 316 ? 22.066 -0.349 -25.142 1.00 93.88 316 VAL A O 1
ATOM 2700 N N . VAL A 1 317 ? 22.447 0.324 -23.031 1.00 93.94 317 VAL A N 1
ATOM 2701 C CA . VAL A 1 317 ? 23.529 1.270 -23.330 1.00 93.94 317 VAL A CA 1
ATOM 2702 C C . VAL A 1 317 ? 24.858 0.680 -22.873 1.00 93.94 317 VAL A C 1
ATOM 2704 O O . VAL A 1 317 ? 25.075 0.490 -21.678 1.00 93.94 317 VAL A O 1
ATOM 2707 N N . LYS A 1 318 ? 25.755 0.378 -23.812 1.00 93.56 318 LYS A N 1
ATOM 2708 C CA . LYS A 1 318 ? 27.038 -0.304 -23.528 1.00 93.56 318 LYS A CA 1
ATOM 2709 C C . LYS A 1 318 ? 28.236 0.277 -24.290 1.00 93.56 318 LYS A C 1
ATOM 2711 O O . LYS A 1 318 ? 29.393 0.053 -23.931 1.00 93.56 318 LYS A O 1
ATOM 2716 N N . ASP A 1 319 ? 27.976 1.053 -25.332 1.00 92.00 319 ASP A N 1
ATOM 2717 C CA . ASP A 1 319 ? 28.962 1.647 -26.234 1.00 92.00 319 ASP A CA 1
ATOM 2718 C C . ASP A 1 319 ? 28.500 3.042 -26.688 1.00 92.00 31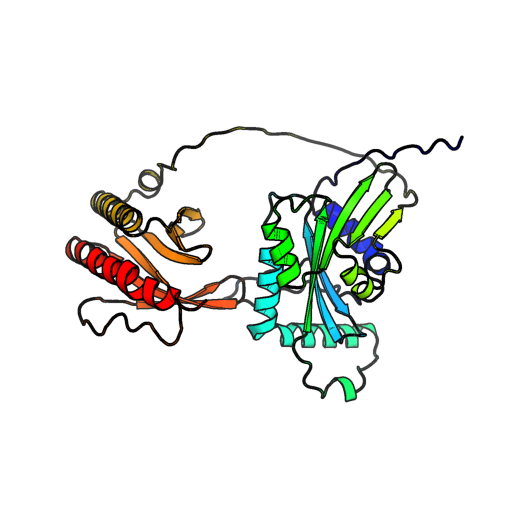9 ASP A C 1
ATOM 2720 O O . ASP A 1 319 ? 27.418 3.498 -26.323 1.00 92.00 319 ASP A O 1
ATOM 2724 N N . TYR A 1 320 ? 29.353 3.759 -27.423 1.00 92.00 320 TYR A N 1
ATOM 2725 C CA . TYR A 1 320 ? 29.061 5.134 -27.838 1.00 92.00 320 TYR A CA 1
ATOM 2726 C C . TYR A 1 320 ? 27.850 5.233 -28.768 1.00 92.00 320 TYR A C 1
ATOM 2728 O O . TYR A 1 320 ? 27.088 6.187 -28.654 1.00 92.00 320 TYR A O 1
ATOM 2736 N N . GLU A 1 321 ? 27.659 4.260 -29.656 1.00 90.62 321 GLU A N 1
ATOM 2737 C CA . GLU A 1 321 ? 26.526 4.224 -30.581 1.00 90.62 321 GLU A CA 1
ATOM 2738 C C . GLU A 1 321 ? 25.211 4.062 -29.813 1.00 90.62 321 GLU A C 1
ATOM 2740 O O . GLU A 1 321 ? 24.320 4.908 -29.899 1.00 90.62 321 GLU A O 1
ATOM 2745 N N . THR A 1 322 ? 25.125 3.033 -28.964 1.00 90.75 322 THR A N 1
ATOM 2746 C CA . THR A 1 322 ? 23.944 2.807 -28.124 1.00 90.75 322 THR A CA 1
ATOM 2747 C C . THR A 1 322 ? 23.691 3.972 -27.169 1.00 90.75 322 THR A C 1
ATOM 2749 O O . THR A 1 322 ? 22.535 4.304 -26.912 1.00 90.75 322 THR A O 1
ATOM 2752 N N . HIS A 1 323 ? 24.743 4.643 -26.697 1.00 92.50 323 HIS A N 1
ATOM 2753 C CA . HIS A 1 323 ? 24.639 5.847 -25.880 1.00 92.50 323 HIS A CA 1
ATOM 2754 C C . HIS A 1 323 ? 24.045 7.041 -26.646 1.00 92.50 323 HIS A C 1
ATOM 2756 O O . HIS A 1 323 ? 23.124 7.674 -26.136 1.00 92.50 323 HIS A O 1
ATOM 2762 N N . GLN A 1 324 ? 24.480 7.320 -27.879 1.00 90.06 324 GLN A N 1
ATOM 2763 C CA . GLN A 1 324 ? 23.886 8.392 -28.695 1.00 90.06 324 GLN A CA 1
ATOM 2764 C C . GLN A 1 324 ? 22.407 8.124 -28.999 1.00 90.06 324 GLN A C 1
ATOM 2766 O O . GLN A 1 324 ? 21.558 8.994 -28.801 1.00 90.06 324 GLN A O 1
ATOM 2771 N N . ASN A 1 325 ? 22.084 6.886 -29.374 1.00 88.00 325 ASN A N 1
ATOM 2772 C CA . ASN A 1 325 ? 20.708 6.458 -29.631 1.00 88.00 325 ASN A CA 1
ATOM 2773 C C . ASN A 1 325 ? 19.820 6.582 -28.382 1.00 88.00 325 ASN A C 1
ATOM 2775 O O . ASN A 1 325 ? 18.625 6.856 -28.493 1.00 88.00 325 ASN A O 1
ATOM 2779 N N . SER A 1 326 ? 20.394 6.441 -27.180 1.00 92.25 326 SER A N 1
ATOM 2780 C CA . SER A 1 326 ? 19.638 6.605 -25.936 1.00 92.25 326 SER A CA 1
ATOM 2781 C C . SER A 1 326 ? 19.073 8.018 -25.765 1.00 92.25 326 SER A C 1
ATOM 2783 O O . SER A 1 326 ? 17.962 8.155 -25.261 1.00 92.25 326 SER A O 1
ATOM 2785 N N . PHE A 1 327 ? 19.767 9.064 -26.235 1.00 91.50 327 PHE A N 1
ATOM 2786 C CA . PHE A 1 327 ? 19.245 10.433 -26.167 1.00 91.50 327 PHE A CA 1
ATOM 2787 C C . PHE A 1 327 ? 18.079 10.654 -27.120 1.00 91.50 327 PHE A C 1
ATOM 2789 O O . PHE A 1 327 ? 17.107 11.289 -26.729 1.00 91.50 327 PHE A O 1
ATOM 2796 N N . GLN A 1 328 ? 18.135 10.100 -28.333 1.00 88.31 328 GLN A N 1
ATOM 2797 C CA . GLN A 1 328 ? 17.019 10.174 -29.281 1.00 88.31 328 GLN A CA 1
ATOM 2798 C C . GLN A 1 328 ? 15.783 9.449 -28.734 1.00 88.31 328 GLN A C 1
ATOM 2800 O O . GLN A 1 328 ? 14.673 9.981 -28.764 1.00 88.31 328 GLN A O 1
ATOM 2805 N N . LEU A 1 329 ? 15.988 8.258 -28.161 1.00 88.56 329 LEU A N 1
ATOM 2806 C CA . LEU A 1 329 ? 14.934 7.486 -27.510 1.00 88.56 329 LEU A CA 1
ATOM 2807 C C . LEU A 1 329 ? 14.329 8.239 -26.313 1.00 88.56 329 LEU A C 1
ATOM 2809 O O . LEU A 1 329 ? 13.107 8.292 -26.164 1.00 88.56 329 LEU A O 1
ATOM 2813 N N . LEU A 1 330 ? 15.171 8.829 -25.459 1.00 91.19 330 LEU A N 1
ATOM 2814 C CA . LEU A 1 330 ? 14.730 9.608 -24.302 1.00 91.19 330 LEU A CA 1
ATOM 2815 C C . LEU A 1 330 ? 14.001 10.886 -24.713 1.00 91.19 330 LEU A C 1
ATOM 2817 O O . LEU A 1 330 ? 13.002 11.214 -24.079 1.00 91.19 330 LEU A O 1
ATOM 2821 N N . ASP A 1 331 ? 14.459 11.580 -25.755 1.00 88.62 331 ASP A N 1
ATOM 2822 C CA . ASP A 1 331 ? 13.787 12.762 -26.299 1.00 88.62 331 ASP A CA 1
ATOM 2823 C C . ASP A 1 331 ? 12.368 12.413 -26.747 1.00 88.62 331 ASP A C 1
ATOM 2825 O O . ASP A 1 331 ? 11.392 12.997 -26.269 1.00 88.62 331 ASP A O 1
ATOM 2829 N N . TYR A 1 332 ? 12.238 11.371 -27.572 1.00 85.38 332 TYR A N 1
ATOM 2830 C CA . TYR A 1 332 ? 10.942 10.883 -28.026 1.00 85.38 332 TYR A CA 1
ATOM 2831 C C . TYR A 1 332 ? 10.041 10.507 -26.844 1.00 85.38 332 TYR A C 1
ATOM 2833 O O . TYR A 1 332 ? 8.888 10.939 -26.760 1.00 85.38 332 TYR A O 1
ATOM 2841 N N . TYR A 1 333 ? 10.558 9.716 -25.902 1.00 87.38 333 TYR A N 1
ATOM 2842 C CA . TYR A 1 333 ? 9.780 9.256 -24.759 1.00 87.38 333 TYR A CA 1
ATOM 2843 C C . TYR A 1 333 ? 9.320 10.423 -23.870 1.00 87.38 333 TYR A C 1
ATOM 2845 O O . TYR A 1 333 ? 8.136 10.533 -23.553 1.00 87.38 333 TYR A O 1
ATOM 2853 N N . LEU A 1 334 ? 10.229 11.329 -23.501 1.00 87.56 334 LEU A N 1
ATOM 2854 C CA . LEU A 1 334 ? 9.954 12.425 -22.571 1.00 87.56 334 LEU A CA 1
ATOM 2855 C C . LEU A 1 334 ? 9.098 13.542 -23.174 1.00 87.56 334 LEU A C 1
ATOM 2857 O O . LEU A 1 334 ? 8.264 14.111 -22.460 1.00 87.56 334 LEU A O 1
ATOM 2861 N N . ASN A 1 335 ? 9.312 13.857 -24.452 1.00 82.25 335 ASN A N 1
ATOM 2862 C CA . ASN A 1 335 ? 8.753 15.048 -25.092 1.00 82.25 335 ASN A CA 1
ATOM 2863 C C . ASN A 1 335 ? 7.597 14.738 -26.041 1.00 82.25 335 ASN A C 1
ATOM 2865 O O . ASN A 1 335 ? 6.751 15.602 -26.258 1.00 82.25 335 ASN A O 1
ATOM 2869 N N . LYS A 1 336 ? 7.510 13.515 -26.575 1.00 76.00 336 LYS A N 1
ATOM 2870 C CA . LYS A 1 336 ? 6.434 13.130 -27.496 1.00 76.00 336 LYS A CA 1
ATOM 2871 C C . LYS A 1 336 ? 5.449 12.152 -26.868 1.00 76.00 336 LYS A C 1
ATOM 2873 O O . LYS A 1 336 ? 4.246 12.376 -26.947 1.00 76.00 336 LYS A O 1
ATOM 2878 N N . TYR A 1 337 ? 5.939 11.104 -26.208 1.00 76.12 337 TYR A N 1
ATOM 2879 C CA . TYR A 1 337 ? 5.075 10.068 -25.638 1.00 76.12 337 TYR A CA 1
ATOM 2880 C C . TYR A 1 337 ? 4.432 10.494 -24.308 1.00 76.12 337 TYR A C 1
ATOM 2882 O O . TYR A 1 337 ? 3.209 10.519 -24.184 1.00 76.12 337 TYR A O 1
ATOM 2890 N N . LEU A 1 338 ? 5.233 10.888 -23.311 1.00 76.44 338 LEU A N 1
ATOM 2891 C CA . LEU A 1 338 ? 4.710 11.219 -21.979 1.00 76.44 338 LEU A CA 1
ATOM 2892 C C . LEU A 1 338 ? 3.683 12.366 -21.963 1.00 76.44 338 LEU A C 1
ATOM 2894 O O . LEU A 1 338 ? 2.709 12.244 -21.217 1.00 76.44 338 LEU A O 1
ATOM 2898 N N . PRO A 1 339 ? 3.848 13.475 -22.719 1.00 71.25 339 PRO A N 1
ATOM 2899 C CA . PRO A 1 339 ? 2.851 14.539 -22.742 1.00 71.25 339 PRO A CA 1
ATOM 2900 C C . PRO A 1 339 ? 1.519 14.075 -23.328 1.00 71.25 339 PRO A C 1
ATOM 2902 O O . PRO A 1 339 ? 0.494 14.376 -22.726 1.00 71.25 339 PRO A O 1
ATOM 2905 N N . ALA A 1 340 ? 1.533 13.296 -24.418 1.00 58.78 340 ALA A N 1
ATOM 2906 C CA . ALA A 1 340 ? 0.327 12.809 -25.095 1.00 58.78 340 ALA A CA 1
ATOM 2907 C C . ALA A 1 340 ? -0.567 11.966 -24.171 1.00 58.78 340 ALA A C 1
ATOM 2909 O O . ALA A 1 340 ? -1.778 12.153 -24.148 1.00 58.78 340 ALA A O 1
ATOM 2910 N N . VAL A 1 341 ? 0.039 11.123 -23.333 1.00 51.66 341 VAL A N 1
ATOM 2911 C CA . VAL A 1 341 ? -0.681 10.264 -22.374 1.00 51.66 341 VAL A CA 1
ATOM 2912 C C . VAL A 1 341 ? -1.090 11.023 -21.097 1.00 51.66 341 VAL A C 1
ATOM 2914 O O . VAL A 1 341 ? -1.901 10.560 -20.302 1.00 51.66 341 VAL A O 1
ATOM 2917 N N . SER A 1 342 ? -0.543 12.218 -20.857 1.00 52.38 342 SER A N 1
ATOM 2918 C CA . SER A 1 342 ? -0.811 12.997 -19.638 1.00 52.38 342 SER A CA 1
ATOM 2919 C C . SER A 1 342 ? -2.012 13.952 -19.723 1.00 52.38 342 SER A C 1
ATOM 2921 O O . SER A 1 342 ? -2.275 14.658 -18.746 1.00 52.38 342 SER A O 1
ATOM 2923 N N . VAL A 1 343 ? -2.725 13.988 -20.861 1.00 42.16 343 VAL A N 1
ATOM 2924 C CA . VAL A 1 343 ? -3.804 14.962 -21.139 1.00 42.16 343 VAL A CA 1
ATOM 2925 C C . VAL A 1 343 ? -5.193 14.513 -20.664 1.00 42.16 343 VAL A C 1
ATOM 2927 O O . VAL A 1 343 ? -6.076 15.360 -20.534 1.00 42.16 343 VAL A O 1
ATOM 2930 N N . GLU A 1 344 ? -5.417 13.249 -20.304 1.00 38.91 344 GLU A N 1
ATOM 2931 C CA . GLU A 1 344 ? -6.715 12.851 -19.737 1.00 38.91 344 GLU A CA 1
ATOM 2932 C C . GLU A 1 344 ? -6.772 13.102 -18.218 1.00 38.91 344 GLU A C 1
ATOM 2934 O O . GLU A 1 344 ? -5.939 12.626 -17.440 1.00 38.91 344 GLU A O 1
ATOM 2939 N N . LYS A 1 345 ? -7.729 13.958 -17.832 1.00 34.56 345 LYS A N 1
ATOM 2940 C CA . LYS A 1 345 ? -7.994 14.451 -16.472 1.00 34.56 345 LYS A CA 1
ATOM 2941 C C . LYS A 1 345 ? -8.689 13.425 -15.591 1.00 34.56 345 LYS A C 1
ATOM 2943 O O . LYS A 1 345 ? -9.661 12.814 -16.080 1.00 34.56 345 LYS A O 1
#